Protein AF-A0A8S3QRQ7-F1 (afdb_monomer_lite)

Secondary structure (DSSP, 8-state):
-PPPPTTTTSS------GGG----TTHHHHHHHHHHHHHHHHT-----------------------------------------------------------PPPPPP--------PPPPP------------------------HHHHHHHHHHHHHHHHHHHTT-----TTSSTTTS--TT-EEEEEETTEEEEEEEEEEETTTTEEEEEEPEEEETTEEE--SS---EEEEGGGEEEEEPPPEEPTTSTTEEE-TTHHHHHHHHHHHHHHHH--

Sequence (277 aa):
MLFPTHEDIIENVTLVTPSKLNIGPGHSKQLAESQKKMLEQTATVPSNDTLSIDIDSPIPKKKQTKASKEKGTKSPSVKNKQKKTIEKTGVKGSSKGKSRKDKLPQMSEIELMDGIEPLPEQTEVEEVGNKDDFSDASPTRPRMSSYEQMRMDSIEKNRKFLSGLAFHHIPQESRTSEYIVQGIWVIVAFEQTWYPGLVKQIDKEKDSITITFMHPSGKNKFKWPVKEDRIDVERKFVIFVCLPPYACPEGENMYVLPGTDYIKNIYIAFQNKYFTQ

Structure (mmCIF, N/CA/C/O backbone):
data_AF-A0A8S3QRQ7-F1
#
_entry.id   AF-A0A8S3QRQ7-F1
#
loop_
_atom_site.group_PDB
_atom_site.id
_atom_site.type_symbol
_atom_site.label_atom_id
_atom_site.label_alt_id
_atom_site.label_comp_id
_atom_site.label_asym_id
_atom_site.label_entity_id
_atom_site.label_seq_id
_atom_site.pdbx_PDB_ins_code
_atom_site.Cartn_x
_atom_site.Cartn_y
_atom_site.Cartn_z
_atom_site.occupancy
_atom_site.B_iso_or_equiv
_atom_site.auth_seq_id
_atom_site.auth_comp_id
_atom_site.auth_asym_id
_atom_site.auth_atom_id
_atom_site.pdbx_PDB_model_num
ATOM 1 N N . MET A 1 1 ? -40.225 10.026 11.953 1.00 44.78 1 MET A N 1
ATOM 2 C CA . MET A 1 1 ? -39.440 9.343 10.904 1.00 44.78 1 MET A CA 1
ATOM 3 C C . MET A 1 1 ? -39.187 7.934 11.413 1.00 44.78 1 MET A C 1
ATOM 5 O O . MET A 1 1 ? -38.590 7.804 12.472 1.00 44.78 1 MET A O 1
ATOM 9 N N . LEU A 1 2 ? -39.789 6.928 10.777 1.00 40.44 2 LEU A N 1
ATOM 10 C CA . LEU A 1 2 ? -39.765 5.526 11.212 1.00 40.44 2 LEU A CA 1
ATOM 11 C C . LEU A 1 2 ? -38.575 4.816 10.552 1.00 40.44 2 LEU A C 1
ATOM 13 O O . LEU A 1 2 ? -38.398 4.937 9.342 1.00 40.44 2 LEU A O 1
ATOM 17 N N . PHE A 1 3 ? -37.764 4.118 11.345 1.00 37.78 3 PHE A N 1
ATOM 18 C CA . PHE A 1 3 ? -36.678 3.267 10.852 1.00 37.78 3 PHE A CA 1
ATOM 19 C C . PHE A 1 3 ? -37.238 1.894 10.446 1.00 37.78 3 PHE A C 1
ATOM 21 O O . PHE A 1 3 ? -38.104 1.383 11.160 1.00 37.78 3 PHE A O 1
ATOM 28 N N . PRO A 1 4 ? -36.766 1.285 9.344 1.00 40.25 4 PRO A N 1
ATOM 29 C CA . PRO A 1 4 ? -37.197 -0.051 8.956 1.00 40.25 4 PRO A CA 1
ATOM 30 C C . PRO A 1 4 ? -36.588 -1.111 9.885 1.00 40.25 4 PRO A C 1
ATOM 32 O O . PRO A 1 4 ? -35.412 -1.042 10.252 1.00 40.25 4 PRO A O 1
ATOM 35 N N . THR A 1 5 ? -37.413 -2.077 10.286 1.00 47.47 5 THR A N 1
ATOM 36 C CA . THR A 1 5 ? -37.049 -3.224 11.124 1.00 47.47 5 THR A CA 1
ATOM 37 C C . THR A 1 5 ? -36.434 -4.359 10.305 1.00 47.47 5 THR A C 1
ATOM 39 O O . THR A 1 5 ? -36.649 -4.487 9.105 1.00 47.47 5 THR A O 1
ATOM 42 N N . HIS A 1 6 ? -35.659 -5.201 10.988 1.00 42.91 6 HIS A N 1
ATOM 43 C CA . HIS A 1 6 ? -34.725 -6.202 10.458 1.00 42.91 6 HIS A CA 1
ATOM 44 C C . HIS A 1 6 ? -35.353 -7.402 9.705 1.00 42.91 6 HIS A C 1
ATOM 46 O O . HIS A 1 6 ? -34.649 -8.370 9.413 1.00 42.91 6 HIS A O 1
ATOM 52 N N . GLU A 1 7 ? -36.652 -7.359 9.401 1.00 46.69 7 GLU A N 1
ATOM 53 C CA . GLU A 1 7 ? -37.409 -8.477 8.816 1.00 46.69 7 GLU A CA 1
ATOM 54 C C . GLU A 1 7 ? -37.577 -8.384 7.287 1.00 46.69 7 GLU A C 1
ATOM 56 O O . GLU A 1 7 ? -37.887 -9.386 6.650 1.00 46.69 7 GLU A O 1
ATOM 61 N N . ASP A 1 8 ? -37.236 -7.253 6.659 1.00 47.34 8 ASP A N 1
ATOM 62 C CA . ASP A 1 8 ? -37.437 -7.047 5.211 1.00 47.34 8 ASP A CA 1
ATOM 63 C C . ASP A 1 8 ? -36.302 -7.593 4.306 1.00 47.34 8 ASP A C 1
ATOM 65 O O . ASP A 1 8 ? -36.268 -7.324 3.106 1.00 47.34 8 ASP A O 1
ATOM 69 N N . ILE A 1 9 ? -35.337 -8.356 4.841 1.00 49.69 9 ILE A N 1
ATOM 70 C CA . ILE A 1 9 ? -34.113 -8.750 4.099 1.00 49.69 9 ILE A CA 1
ATOM 71 C C . ILE A 1 9 ? -34.157 -10.194 3.544 1.00 49.69 9 ILE A C 1
ATOM 73 O O . ILE A 1 9 ? -33.276 -10.584 2.778 1.00 49.69 9 ILE A O 1
ATOM 77 N N . ILE A 1 10 ? -35.178 -11.008 3.842 1.00 45.72 10 ILE A N 1
ATOM 78 C CA . ILE A 1 10 ? -35.122 -12.465 3.566 1.00 45.72 10 ILE A CA 1
ATOM 79 C C . ILE A 1 10 ? -35.861 -12.926 2.284 1.00 45.72 10 ILE A C 1
ATOM 81 O O . ILE A 1 10 ? -35.796 -14.101 1.941 1.00 45.72 10 ILE A O 1
ATOM 85 N N . GLU A 1 11 ? -36.471 -12.053 1.474 1.00 43.94 11 GLU A N 1
ATOM 86 C CA . GLU A 1 11 ? -37.286 -12.532 0.330 1.00 43.94 11 GLU A CA 1
ATOM 87 C C . GLU A 1 11 ? -36.604 -12.657 -1.049 1.00 43.94 11 GLU A C 1
ATOM 89 O O . GLU A 1 11 ? -37.255 -13.078 -1.999 1.00 43.94 11 GLU A O 1
ATOM 94 N N . ASN A 1 12 ? -35.295 -12.418 -1.206 1.00 44.00 12 ASN A N 1
ATOM 95 C CA . ASN A 1 12 ? -34.647 -12.495 -2.534 1.00 44.00 12 ASN A CA 1
ATOM 96 C C . ASN A 1 12 ? -33.471 -13.484 -2.635 1.00 44.00 12 ASN A C 1
ATOM 98 O O . ASN A 1 12 ? -32.444 -13.186 -3.247 1.00 44.00 12 ASN A O 1
ATOM 102 N N . VAL A 1 13 ? -33.617 -14.697 -2.089 1.00 39.19 13 VAL A N 1
ATOM 103 C CA . VAL A 1 13 ? -32.729 -15.823 -2.437 1.00 39.19 13 VAL A CA 1
ATOM 104 C C . VAL A 1 13 ? -33.358 -16.619 -3.578 1.00 39.19 13 VAL A C 1
ATOM 106 O O . VAL A 1 13 ? -34.082 -17.593 -3.377 1.00 39.19 13 VAL A O 1
ATOM 109 N N . THR A 1 14 ? -33.075 -16.205 -4.810 1.00 44.53 14 THR A N 1
ATOM 110 C CA . THR A 1 14 ? -33.451 -16.957 -6.009 1.00 44.53 14 THR A CA 1
ATOM 111 C C . THR A 1 14 ? -32.604 -18.230 -6.074 1.00 44.53 14 THR A C 1
ATOM 113 O O . THR A 1 14 ? -31.444 -18.204 -6.485 1.00 44.53 14 THR A O 1
ATOM 116 N N . LEU A 1 15 ? -33.169 -19.363 -5.648 1.00 41.88 15 LEU A N 1
ATOM 117 C CA . LEU A 1 15 ? -32.566 -20.686 -5.818 1.00 41.88 15 LEU A CA 1
ATOM 118 C C . LEU A 1 15 ? -32.354 -20.956 -7.316 1.00 41.88 15 LEU A C 1
ATOM 120 O O . LEU A 1 15 ? -33.296 -21.241 -8.059 1.00 41.88 15 LEU A O 1
ATOM 124 N N . VAL A 1 16 ? -31.105 -20.855 -7.773 1.00 40.81 16 VAL A N 1
ATOM 125 C CA . VAL A 1 16 ? -30.723 -21.213 -9.141 1.00 40.81 16 VAL A CA 1
ATOM 126 C C . VAL A 1 16 ? -30.812 -22.730 -9.265 1.00 40.81 16 VAL A C 1
ATOM 128 O O . VAL A 1 16 ? -29.966 -23.469 -8.765 1.00 40.81 16 VAL A O 1
ATOM 131 N N . THR A 1 17 ? -31.864 -23.204 -9.925 1.00 48.62 17 THR A N 1
ATOM 132 C CA . THR A 1 17 ? -32.007 -24.614 -10.277 1.00 48.62 17 THR A CA 1
ATOM 133 C C . THR A 1 17 ? -30.969 -24.997 -11.346 1.00 48.62 17 THR A C 1
ATOM 135 O O . THR A 1 17 ? -30.714 -24.224 -12.274 1.00 48.62 17 THR A O 1
ATOM 138 N N . PRO A 1 18 ? -30.349 -26.189 -11.249 1.00 47.16 18 PRO A N 1
ATOM 139 C CA . PRO A 1 18 ? -29.193 -26.588 -12.065 1.00 47.16 18 PRO A CA 1
ATOM 140 C C . PRO A 1 18 ? -29.487 -26.799 -13.563 1.00 47.16 18 PRO A C 1
ATOM 142 O O . PRO A 1 18 ? -28.587 -27.150 -14.320 1.00 47.16 18 PRO A O 1
ATOM 145 N N . SER A 1 19 ? -30.716 -26.563 -14.023 1.00 48.22 19 SER A N 1
ATOM 146 C CA . SER A 1 19 ? -31.154 -26.775 -15.408 1.00 48.22 19 SER A CA 1
ATOM 147 C C . SER A 1 19 ? -30.735 -25.677 -16.398 1.00 48.22 19 SER A C 1
ATOM 149 O O . SER A 1 19 ? -31.012 -25.814 -17.586 1.00 48.22 19 SER A O 1
ATOM 151 N N . LYS A 1 20 ? -30.064 -24.600 -15.956 1.00 49.72 20 LYS A N 1
ATOM 152 C CA . LYS A 1 20 ? -29.671 -23.460 -16.820 1.00 49.72 20 LYS A CA 1
ATOM 153 C C . LYS A 1 20 ? -28.164 -23.262 -17.008 1.00 49.72 20 LYS A C 1
ATOM 155 O O . LYS A 1 20 ? -27.743 -22.253 -17.568 1.00 49.72 20 LYS A O 1
ATOM 160 N N . LEU A 1 21 ? -27.339 -24.196 -16.548 1.00 49.59 21 LEU A N 1
ATOM 161 C CA . LEU A 1 21 ? -25.888 -24.075 -16.656 1.00 49.59 21 LEU A CA 1
ATOM 162 C C . LEU A 1 21 ? -25.380 -24.869 -17.873 1.00 49.59 21 LEU A C 1
ATOM 164 O O . LEU A 1 21 ? -25.489 -26.092 -17.904 1.00 49.59 21 LEU A O 1
ATOM 168 N N . ASN A 1 22 ? -24.798 -24.172 -18.862 1.00 50.25 22 ASN A N 1
ATOM 169 C CA . ASN A 1 22 ? -24.094 -24.752 -20.021 1.00 50.25 22 ASN A CA 1
ATOM 170 C C . ASN A 1 22 ? -22.771 -25.401 -19.579 1.00 50.25 22 ASN A C 1
ATOM 172 O O . ASN A 1 22 ? -21.683 -24.931 -19.909 1.00 50.25 22 ASN A O 1
ATOM 176 N N . ILE A 1 23 ? -22.849 -26.456 -18.775 1.00 54.09 23 ILE A N 1
ATOM 177 C CA . ILE A 1 23 ? -21.681 -27.181 -18.290 1.00 54.09 23 ILE A CA 1
ATOM 178 C C . ILE A 1 23 ? -21.861 -28.635 -18.706 1.00 54.09 23 ILE A C 1
ATOM 180 O O . ILE A 1 23 ? -22.881 -29.254 -18.408 1.00 54.09 23 ILE A O 1
ATOM 184 N N . GLY A 1 24 ? -20.889 -29.156 -19.458 1.00 57.56 24 GLY A N 1
ATOM 185 C CA . GLY A 1 24 ? -20.956 -30.490 -20.052 1.00 57.56 24 GLY A CA 1
ATOM 186 C C . GLY A 1 24 ? -21.213 -31.611 -19.027 1.00 57.56 24 GLY A C 1
ATOM 187 O O . GLY A 1 24 ? -20.953 -31.431 -17.831 1.00 57.56 24 GLY A O 1
ATOM 188 N N . PRO A 1 25 ? -21.676 -32.791 -19.487 1.00 51.53 25 PRO A N 1
ATOM 189 C CA . PRO A 1 25 ? -22.311 -33.844 -18.676 1.00 51.53 25 PRO A CA 1
ATOM 190 C C . PRO A 1 25 ? -21.462 -34.504 -17.564 1.00 51.53 25 PRO A C 1
ATOM 192 O O . PRO A 1 25 ? -21.931 -35.434 -16.916 1.00 51.53 25 PRO A O 1
ATOM 195 N N . GLY A 1 26 ? -20.249 -34.024 -17.278 1.00 59.69 26 GLY A N 1
ATOM 196 C CA . GLY A 1 26 ? -19.421 -34.477 -16.149 1.00 59.69 26 GLY A CA 1
ATOM 197 C C . GLY A 1 26 ? -19.322 -33.492 -14.975 1.00 59.69 26 GLY A C 1
ATOM 198 O O . GLY A 1 26 ? -19.142 -33.911 -13.834 1.00 59.69 26 GLY A O 1
ATOM 199 N N . HIS A 1 27 ? -19.470 -32.186 -15.214 1.00 59.38 27 HIS A N 1
ATOM 200 C CA . HIS A 1 27 ? -19.173 -31.165 -14.196 1.00 59.38 27 HIS A CA 1
ATOM 201 C C . HIS A 1 27 ? -20.340 -30.873 -13.247 1.00 59.38 27 HIS A C 1
ATOM 203 O O . HIS A 1 27 ? -20.113 -30.503 -12.095 1.00 59.38 27 HIS A O 1
ATOM 209 N N . SER A 1 28 ? -21.579 -31.094 -13.694 1.00 68.44 28 SER A N 1
ATOM 210 C CA . SER A 1 28 ? -22.780 -30.950 -12.858 1.00 68.44 28 SER A CA 1
ATOM 211 C C . SER A 1 28 ? -22.726 -31.855 -11.619 1.00 68.44 28 SER A C 1
ATOM 213 O O . SER A 1 28 ? -23.059 -31.417 -10.518 1.00 68.44 28 SER A O 1
ATOM 215 N N . LYS A 1 29 ? -22.223 -33.088 -11.772 1.00 73.44 29 LYS A N 1
ATOM 216 C CA . LYS A 1 29 ? -22.154 -34.063 -10.678 1.00 73.44 29 LYS A CA 1
ATOM 217 C C . LYS A 1 29 ? -21.129 -33.670 -9.611 1.00 73.44 29 LYS A C 1
ATOM 219 O O . LYS A 1 29 ? -21.443 -33.720 -8.428 1.00 73.44 29 LYS A O 1
ATOM 224 N N . GLN A 1 30 ? -19.950 -33.197 -10.024 1.00 73.56 30 GLN A N 1
ATOM 225 C CA . GLN A 1 30 ? -18.924 -32.713 -9.090 1.00 73.56 30 GLN A CA 1
ATOM 226 C C . GLN A 1 30 ? -19.366 -31.452 -8.340 1.00 73.56 30 GLN A C 1
ATOM 228 O O . GLN A 1 30 ? -19.088 -31.318 -7.150 1.00 73.56 30 GLN A O 1
ATOM 233 N N . LEU A 1 31 ? -20.077 -30.539 -9.011 1.00 74.38 31 LEU A N 1
ATOM 234 C CA . LEU A 1 31 ? -20.606 -29.337 -8.366 1.00 74.38 31 LEU A CA 1
ATOM 235 C C . LEU A 1 31 ? -21.675 -29.696 -7.322 1.00 74.38 31 LEU A C 1
ATOM 237 O O . LEU A 1 31 ? -21.626 -29.192 -6.202 1.00 74.38 31 LEU A O 1
ATOM 241 N N . ALA A 1 32 ? -22.586 -30.612 -7.661 1.00 76.75 32 ALA A N 1
ATOM 242 C CA . ALA A 1 32 ? -23.622 -31.088 -6.748 1.00 76.75 32 ALA A CA 1
ATOM 243 C C . ALA A 1 32 ? -23.036 -31.839 -5.537 1.00 76.75 32 ALA A C 1
ATOM 245 O O . ALA A 1 32 ? -23.454 -31.602 -4.404 1.00 76.75 32 ALA A O 1
ATOM 246 N N . GLU A 1 33 ? -22.034 -32.700 -5.745 1.00 84.06 33 GLU A N 1
ATOM 247 C CA . GLU A 1 33 ? -21.338 -33.402 -4.656 1.00 84.06 33 GLU A CA 1
ATOM 248 C C . GLU A 1 33 ? -20.567 -32.431 -3.746 1.00 84.06 33 GLU A C 1
ATOM 250 O O . GLU A 1 33 ? -20.591 -32.582 -2.524 1.00 84.06 33 GLU A O 1
ATOM 255 N N . SER A 1 34 ? -19.946 -31.394 -4.317 1.00 81.81 34 SER A N 1
ATOM 256 C CA . SER A 1 34 ? -19.248 -30.350 -3.555 1.00 81.81 34 SER A CA 1
ATOM 257 C C . SER A 1 34 ? -20.210 -29.528 -2.687 1.00 81.81 34 SER A C 1
ATOM 259 O O . SER A 1 34 ? -19.962 -29.326 -1.497 1.00 81.81 34 SER A O 1
ATOM 261 N N . GLN A 1 35 ? -21.356 -29.124 -3.246 1.00 81.25 35 GLN A N 1
ATOM 262 C CA . GLN A 1 35 ? -22.392 -28.394 -2.509 1.00 81.25 35 GLN A CA 1
ATOM 263 C C . GLN A 1 35 ? -23.005 -29.238 -1.386 1.00 81.25 35 GLN A C 1
ATOM 265 O O . GLN A 1 35 ? -23.192 -28.744 -0.274 1.00 81.25 35 GLN A O 1
ATOM 270 N N . LYS A 1 36 ? -23.250 -30.530 -1.636 1.00 85.31 36 LYS A N 1
ATOM 271 C CA . LYS A 1 36 ? -23.737 -31.461 -0.612 1.00 85.31 36 LYS A CA 1
ATOM 272 C C . LYS A 1 36 ? -22.740 -31.605 0.544 1.00 85.31 36 LYS A C 1
ATOM 274 O O . LYS A 1 36 ? -23.137 -31.542 1.703 1.00 85.31 36 LYS A O 1
ATOM 279 N N . LYS A 1 37 ? -21.445 -31.723 0.237 1.00 83.69 37 LYS A N 1
ATOM 280 C CA . LYS A 1 37 ? -20.384 -31.838 1.248 1.00 83.69 37 LYS A CA 1
ATOM 281 C C . LYS A 1 37 ? -20.266 -30.587 2.124 1.00 83.69 37 LYS A C 1
ATOM 283 O O . LYS A 1 37 ? -20.010 -30.711 3.318 1.00 83.69 37 LYS A O 1
ATOM 288 N N . MET A 1 38 ? -20.478 -29.397 1.559 1.00 74.62 38 MET A N 1
ATOM 289 C CA . MET A 1 38 ? -20.519 -28.155 2.340 1.00 74.62 38 MET A CA 1
ATOM 290 C C . MET A 1 38 ? -21.691 -28.120 3.328 1.00 74.62 38 MET A C 1
ATOM 292 O O . MET A 1 38 ? -21.508 -27.690 4.463 1.00 74.62 38 MET A O 1
ATOM 296 N N . LEU A 1 39 ? -22.870 -28.596 2.920 1.00 74.25 39 LEU A N 1
ATOM 297 C CA . LEU A 1 39 ? -24.061 -28.636 3.777 1.00 74.25 39 LEU A CA 1
ATOM 298 C C . LEU A 1 39 ? -23.950 -29.671 4.906 1.00 74.25 39 LEU A C 1
ATOM 300 O O . LEU A 1 39 ? -24.431 -29.436 6.010 1.00 74.25 39 LEU A O 1
ATOM 304 N N . GLU A 1 40 ? -23.290 -30.805 4.668 1.00 77.94 40 GLU A N 1
ATOM 305 C CA . GLU A 1 40 ? -23.049 -31.805 5.720 1.00 77.94 40 GLU A CA 1
ATOM 306 C C . GLU A 1 40 ? -22.033 -31.311 6.767 1.00 77.94 40 GLU A C 1
ATOM 308 O O . GLU A 1 40 ? -22.138 -31.650 7.946 1.00 77.94 40 GLU A O 1
ATOM 313 N N . GLN A 1 41 ? -21.082 -30.456 6.375 1.00 70.88 41 GLN A N 1
ATOM 314 C CA . GLN A 1 41 ? -20.097 -29.881 7.298 1.00 70.88 41 GLN A CA 1
ATOM 315 C C . GLN A 1 41 ? -20.677 -28.793 8.209 1.00 70.88 41 GLN A C 1
ATOM 317 O O . GLN A 1 41 ? -20.216 -28.647 9.339 1.00 70.88 41 GLN A O 1
ATOM 322 N N . THR A 1 42 ? -21.708 -28.066 7.775 1.00 60.44 42 THR A N 1
ATOM 323 C CA . THR A 1 42 ? -22.379 -27.057 8.612 1.00 60.44 42 THR A CA 1
ATOM 324 C C . THR A 1 42 ? -23.369 -27.656 9.612 1.00 60.44 42 THR A C 1
ATOM 326 O O . THR A 1 42 ? -23.724 -26.989 10.579 1.00 60.44 42 THR A O 1
ATOM 329 N N . ALA A 1 43 ? -23.770 -28.920 9.448 1.00 53.38 43 ALA A N 1
ATOM 330 C CA . ALA A 1 43 ? -24.718 -29.592 10.340 1.00 53.38 43 ALA A CA 1
ATOM 331 C C . ALA A 1 43 ? -24.089 -30.182 11.622 1.00 53.38 43 ALA A C 1
ATOM 333 O O . ALA A 1 43 ? -24.808 -30.730 12.455 1.00 53.38 43 ALA A O 1
ATOM 334 N N . THR A 1 44 ? -22.769 -30.071 11.816 1.00 47.66 44 THR A N 1
ATOM 335 C CA . THR A 1 44 ? -22.077 -30.644 12.988 1.00 47.66 44 THR A CA 1
ATOM 336 C C . THR A 1 44 ? -21.606 -29.550 13.949 1.00 47.66 44 THR A C 1
ATOM 338 O O . THR A 1 44 ? -20.412 -29.380 14.183 1.00 47.66 44 THR A O 1
ATOM 341 N N . VAL A 1 45 ? -22.542 -28.782 14.510 1.00 53.72 45 VAL A N 1
ATOM 342 C CA . VAL A 1 45 ? -22.268 -27.933 15.681 1.00 53.72 45 VAL A CA 1
ATOM 343 C C . VAL A 1 45 ? -22.773 -28.673 16.924 1.00 53.72 45 VAL A C 1
ATOM 345 O O . VAL A 1 45 ? -23.973 -28.935 17.013 1.00 53.72 45 VAL A O 1
ATOM 348 N N . PRO A 1 46 ? -21.907 -29.043 17.887 1.00 50.06 46 PRO A N 1
ATOM 349 C CA . PRO A 1 46 ? -22.357 -29.575 19.166 1.00 50.06 46 PRO A CA 1
ATOM 350 C C . PRO A 1 46 ? -23.022 -28.451 19.969 1.00 50.06 46 PRO A C 1
ATOM 352 O O . PRO A 1 46 ? -22.358 -27.539 20.456 1.00 50.06 46 PRO A O 1
ATOM 355 N N . SER A 1 47 ? -24.346 -28.517 20.097 1.00 45.72 47 SER A N 1
ATOM 356 C CA . SER A 1 47 ? -25.133 -27.659 20.979 1.00 45.72 47 SER A CA 1
ATOM 357 C C . SER A 1 47 ? -24.891 -28.049 22.442 1.00 45.72 47 SER A C 1
ATOM 359 O O . SER A 1 47 ? -25.620 -28.865 23.003 1.00 45.72 47 SER A O 1
ATOM 361 N N . ASN A 1 48 ? -23.862 -27.478 23.058 1.00 53.53 48 ASN A N 1
ATOM 362 C CA . ASN A 1 48 ? -23.779 -27.353 24.509 1.00 53.53 48 ASN A CA 1
ATOM 363 C C . ASN A 1 48 ? -24.029 -25.885 24.832 1.00 53.53 48 ASN A C 1
ATOM 365 O O . ASN A 1 48 ? -23.117 -25.090 24.672 1.00 53.53 48 ASN A O 1
ATOM 369 N N . ASP A 1 49 ? -25.269 -25.556 25.191 1.00 43.81 49 ASP A N 1
ATOM 370 C CA . ASP A 1 49 ? -25.610 -24.520 26.173 1.00 43.81 49 ASP A CA 1
ATOM 371 C C . ASP A 1 49 ? -27.127 -24.541 26.386 1.00 43.81 49 ASP A C 1
ATOM 373 O O . ASP A 1 49 ? -27.921 -23.876 25.721 1.00 43.81 49 ASP A O 1
ATOM 377 N N . THR A 1 50 ? -27.534 -25.397 27.320 1.00 41.12 50 THR A N 1
ATOM 378 C CA . THR A 1 50 ? -28.901 -25.487 27.821 1.00 41.12 50 THR A CA 1
ATOM 379 C C . THR A 1 50 ? -29.105 -24.371 28.845 1.00 41.12 50 THR A C 1
ATOM 381 O O . THR A 1 50 ? -28.782 -24.530 30.023 1.00 41.12 50 THR A O 1
ATOM 384 N N . LEU A 1 51 ? -29.654 -23.235 28.410 1.00 46.84 51 LEU A N 1
ATOM 385 C CA . LEU A 1 51 ? -30.277 -22.267 29.314 1.00 46.84 51 LEU A CA 1
ATOM 386 C C . LEU A 1 51 ? -31.476 -22.949 29.984 1.00 46.84 51 LEU A C 1
ATOM 388 O O . LEU A 1 51 ? -32.493 -23.226 29.350 1.00 46.84 51 LEU A O 1
ATOM 392 N N . SER A 1 52 ? -31.311 -23.278 31.262 1.00 42.47 52 SER A N 1
ATOM 393 C CA . SER A 1 52 ? -32.341 -23.914 32.079 1.00 42.47 52 SER A CA 1
ATOM 394 C C . SER A 1 52 ? -33.259 -22.828 32.636 1.00 42.47 52 SER A C 1
ATOM 396 O O . SER A 1 52 ? -32.835 -22.004 33.440 1.00 42.47 52 SER A O 1
ATOM 398 N N . ILE A 1 53 ? -34.499 -22.811 32.152 1.00 45.75 53 ILE A N 1
ATOM 399 C CA . ILE A 1 53 ? -35.613 -22.053 32.723 1.00 45.75 53 ILE A CA 1
ATOM 400 C C . ILE A 1 53 ? -36.203 -22.927 33.834 1.00 45.75 53 ILE A C 1
ATOM 402 O O . ILE A 1 53 ? -36.627 -24.054 33.570 1.00 45.75 53 ILE A O 1
ATOM 406 N N . ASP A 1 54 ? -36.189 -22.417 35.066 1.00 43.06 54 ASP A N 1
ATOM 407 C CA . ASP A 1 54 ? -36.750 -23.074 36.247 1.00 43.06 54 ASP A CA 1
ATOM 408 C C . ASP A 1 54 ? -38.267 -23.262 36.092 1.00 43.06 54 ASP A C 1
ATOM 410 O O . ASP A 1 54 ? -39.035 -22.299 36.065 1.00 43.06 54 ASP A O 1
ATOM 414 N N . ILE A 1 55 ? -38.702 -24.521 36.007 1.00 45.41 55 ILE A N 1
ATOM 415 C CA . ILE A 1 55 ? -40.101 -24.918 36.176 1.00 45.41 55 ILE A CA 1
ATOM 416 C C . ILE A 1 55 ? -40.162 -25.850 37.382 1.00 45.41 55 ILE A C 1
ATOM 418 O O . ILE A 1 55 ? -39.615 -26.953 37.383 1.00 45.41 55 ILE A O 1
ATOM 422 N N . ASP A 1 56 ? -40.837 -25.354 38.410 1.00 53.84 56 ASP A N 1
ATOM 423 C CA . ASP A 1 56 ? -41.065 -25.992 39.698 1.00 53.84 56 ASP A CA 1
ATOM 424 C C . ASP A 1 56 ? -42.016 -27.193 39.535 1.00 53.84 56 ASP A C 1
ATOM 426 O O . ASP A 1 56 ? -43.151 -27.046 39.069 1.00 53.84 56 ASP A O 1
ATOM 430 N N . SER A 1 57 ? -41.563 -28.407 39.870 1.00 42.97 57 SER A N 1
ATOM 431 C CA . SER A 1 57 ? -42.420 -29.596 40.005 1.00 42.97 57 SER A CA 1
ATOM 432 C C . SER A 1 57 ? -41.745 -30.731 40.793 1.00 42.97 57 SER A C 1
ATOM 434 O O . SER A 1 57 ? -40.519 -30.845 40.813 1.00 42.97 57 SER A O 1
ATOM 436 N N . PRO A 1 58 ? -42.534 -31.571 41.494 1.00 53.09 58 PRO A N 1
ATOM 437 C CA . PRO A 1 58 ? -42.102 -32.183 42.741 1.00 53.09 58 PRO A CA 1
ATOM 438 C C . PRO A 1 58 ? -41.339 -33.508 42.599 1.00 53.09 58 PRO A C 1
ATOM 440 O O . PRO A 1 58 ? -41.597 -34.365 41.757 1.00 53.09 58 PRO A O 1
ATOM 443 N N . ILE A 1 59 ? -40.435 -33.650 43.564 1.00 47.59 59 ILE A N 1
ATOM 444 C CA . ILE A 1 59 ? -39.563 -34.764 43.951 1.00 47.59 59 ILE A CA 1
ATOM 445 C C . ILE A 1 59 ? -40.208 -36.159 43.832 1.00 47.59 59 ILE A C 1
ATOM 447 O O . ILE A 1 59 ? -41.245 -36.419 44.446 1.00 47.59 59 ILE A O 1
ATOM 451 N N . PRO A 1 60 ? -39.436 -37.137 43.319 1.00 44.69 60 PRO A N 1
ATOM 452 C CA . PRO A 1 60 ? -39.387 -38.456 43.933 1.00 44.69 60 PRO A CA 1
ATOM 453 C C . PRO A 1 60 ? -37.966 -38.827 44.380 1.00 44.69 60 PRO A C 1
ATOM 455 O O . PRO A 1 60 ? -36.991 -38.809 43.633 1.00 44.69 60 PRO A O 1
ATOM 458 N N . LYS A 1 61 ? -37.874 -39.217 45.653 1.00 57.19 61 LYS A N 1
ATOM 459 C CA . LYS A 1 61 ? -36.685 -39.774 46.305 1.00 57.19 61 LYS A CA 1
ATOM 460 C C . LYS A 1 61 ? -36.291 -41.102 45.650 1.00 57.19 61 LYS A C 1
ATOM 462 O O . LYS A 1 61 ? -37.146 -41.984 45.571 1.00 57.19 61 LYS A O 1
ATOM 467 N N . LYS A 1 62 ? -34.996 -41.327 45.376 1.00 39.88 62 LYS A N 1
ATOM 468 C CA . LYS A 1 62 ? -34.330 -42.613 45.684 1.00 39.88 62 LYS A CA 1
ATOM 469 C C . LYS A 1 62 ? -32.802 -42.621 45.498 1.00 39.88 62 LYS A C 1
ATOM 471 O O . LYS A 1 62 ? -32.281 -42.334 44.434 1.00 39.88 62 LYS A O 1
ATOM 476 N N . LYS A 1 63 ? -32.180 -43.142 46.563 1.00 44.38 63 LYS A N 1
ATOM 477 C CA . LYS A 1 63 ? -31.016 -44.044 46.654 1.00 44.38 63 LYS A CA 1
ATOM 478 C C . LYS A 1 63 ? -29.621 -43.539 46.263 1.00 44.38 63 LYS A C 1
ATOM 480 O O . LYS A 1 63 ? -29.181 -43.607 45.126 1.00 44.38 63 LYS A O 1
ATOM 485 N N . GLN A 1 64 ? -28.894 -43.224 47.335 1.00 45.78 64 GLN A N 1
ATOM 486 C CA . GLN A 1 64 ? -27.444 -43.310 47.475 1.00 45.78 64 GLN A CA 1
ATOM 487 C C . GLN A 1 64 ? -26.886 -44.672 47.029 1.00 45.78 64 GLN A C 1
ATOM 489 O O . GLN A 1 64 ? -27.367 -45.717 47.475 1.00 45.78 64 GLN A O 1
ATOM 494 N N . THR A 1 65 ? -25.773 -44.640 46.297 1.00 40.31 65 THR A N 1
ATOM 495 C CA . THR A 1 65 ? -24.773 -45.715 46.278 1.00 40.31 65 THR A CA 1
ATOM 496 C C . THR A 1 65 ? -23.358 -45.142 46.326 1.00 40.31 65 THR A C 1
ATOM 498 O O . THR A 1 65 ? -23.088 -44.033 45.876 1.00 40.31 65 THR A O 1
ATOM 501 N N . LYS A 1 66 ? -22.498 -45.916 46.985 1.00 44.41 66 LYS A N 1
ATOM 502 C CA . LYS A 1 66 ? -21.189 -45.596 47.557 1.00 44.41 66 LYS A CA 1
ATOM 503 C C . LYS A 1 66 ? -20.039 -45.563 46.532 1.00 44.41 66 LYS A C 1
ATOM 505 O O . LYS A 1 66 ? -20.026 -46.352 45.600 1.00 44.41 66 LYS A O 1
ATOM 510 N N . ALA A 1 67 ? -19.052 -44.719 46.846 1.00 45.53 67 ALA A N 1
ATOM 511 C CA . ALA A 1 67 ? -17.595 -44.939 46.881 1.00 45.53 67 ALA A CA 1
ATOM 512 C C . ALA A 1 67 ? -16.880 -45.802 45.815 1.00 45.53 67 ALA A C 1
ATOM 514 O O . ALA A 1 67 ? -17.112 -47.000 45.718 1.00 45.53 67 ALA A O 1
ATOM 515 N N . SER A 1 68 ? -15.855 -45.207 45.186 1.00 43.34 68 SER A N 1
ATOM 516 C CA . SER A 1 68 ? -14.584 -45.790 44.681 1.00 43.34 68 SER A CA 1
ATOM 517 C C . SER A 1 68 ? -13.707 -44.584 44.276 1.00 43.34 68 SER A C 1
ATOM 519 O O . SER A 1 68 ? -14.156 -43.795 43.459 1.00 43.34 68 SER A O 1
ATOM 521 N N . LYS A 1 69 ? -12.641 -44.141 44.958 1.00 42.62 69 LYS A N 1
ATOM 522 C CA . LYS A 1 69 ? -11.316 -44.697 45.314 1.00 42.62 69 LYS A CA 1
ATOM 523 C C . LYS A 1 69 ? -10.395 -44.993 44.109 1.00 42.62 69 LYS A C 1
ATOM 525 O O . LYS A 1 69 ? -10.702 -45.873 43.321 1.00 42.62 69 LYS A O 1
ATOM 530 N N . GLU A 1 70 ? -9.228 -44.320 44.124 1.00 40.69 70 GLU A N 1
ATOM 531 C CA . GLU A 1 70 ? -7.984 -44.548 43.343 1.00 40.69 70 GLU A CA 1
ATOM 532 C C . GLU A 1 70 ? -8.015 -44.163 41.845 1.00 40.69 70 GLU A C 1
ATOM 534 O O . GLU A 1 70 ? -9.029 -44.309 41.190 1.00 40.69 70 GLU A O 1
ATOM 539 N N . LYS A 1 71 ? -6.961 -43.643 41.195 1.00 41.50 71 LYS A N 1
ATOM 540 C CA . LYS A 1 71 ? -5.505 -43.682 41.426 1.00 41.50 71 LYS A CA 1
ATOM 541 C C . LYS A 1 71 ? -4.844 -42.560 40.602 1.00 41.50 71 LYS A C 1
ATOM 543 O O . LYS A 1 71 ? -5.291 -42.260 39.501 1.00 41.50 71 LYS A O 1
ATOM 548 N N . GLY A 1 72 ? -3.774 -41.963 41.131 1.00 43.84 72 GLY A N 1
ATOM 549 C CA . GLY A 1 72 ? -3.026 -40.901 40.457 1.00 43.84 72 GLY A CA 1
ATOM 550 C C . GLY A 1 72 ? -2.210 -41.369 39.248 1.00 43.84 72 GLY A C 1
ATOM 551 O O . GLY A 1 72 ? -1.720 -42.497 39.202 1.00 43.84 72 GLY A O 1
ATOM 552 N N . THR A 1 73 ? -1.984 -40.448 38.313 1.00 45.09 73 THR A N 1
ATOM 553 C CA . THR A 1 73 ? -0.996 -40.590 37.240 1.00 45.09 73 THR A CA 1
ATOM 554 C C . THR A 1 73 ? -0.008 -39.435 37.284 1.00 45.09 73 THR A C 1
ATOM 556 O O . THR A 1 73 ? -0.367 -38.261 37.316 1.00 45.09 73 THR A O 1
ATOM 559 N N . LYS A 1 74 ? 1.258 -39.838 37.354 1.00 40.72 74 LYS A N 1
ATOM 560 C CA . LYS A 1 74 ? 2.463 -39.038 37.534 1.00 40.72 74 LYS A CA 1
ATOM 561 C C . LYS A 1 74 ? 2.781 -38.200 36.296 1.00 40.72 74 LYS A C 1
ATOM 563 O O . LYS A 1 74 ? 2.692 -38.679 35.171 1.00 40.72 74 LYS A O 1
ATOM 568 N N . SER A 1 75 ? 3.262 -36.990 36.549 1.00 48.00 75 SER A N 1
ATOM 569 C CA . SER A 1 75 ? 3.949 -36.112 35.605 1.00 48.00 75 SER A CA 1
ATOM 570 C C . SER A 1 75 ? 5.276 -36.722 35.125 1.00 48.00 75 SER A C 1
ATOM 572 O O . SER A 1 75 ? 6.001 -37.292 35.947 1.00 48.00 75 SER A O 1
ATOM 574 N N . PRO A 1 76 ? 5.696 -36.496 33.868 1.00 55.50 76 PRO A N 1
ATOM 575 C CA . PRO A 1 76 ? 7.099 -36.568 33.495 1.00 55.50 76 PRO A CA 1
ATOM 576 C C . PRO A 1 76 ? 7.721 -35.167 33.509 1.00 55.50 76 PRO A C 1
ATOM 578 O O . PRO A 1 76 ? 7.462 -34.317 32.662 1.00 55.50 76 PRO A O 1
ATOM 581 N N . SER A 1 77 ? 8.583 -34.963 34.502 1.00 40.97 77 SER A N 1
ATOM 582 C CA . SER A 1 77 ? 9.625 -33.942 34.518 1.00 40.97 77 SER A CA 1
ATOM 583 C C . SER A 1 77 ? 10.681 -34.300 33.468 1.00 40.97 77 SER A C 1
ATOM 585 O O . SER A 1 77 ? 11.347 -35.326 33.599 1.00 40.97 77 SER A O 1
ATOM 587 N N . VAL A 1 78 ? 10.860 -33.464 32.443 1.00 50.66 78 VAL A N 1
ATOM 588 C CA . VAL A 1 78 ? 12.015 -33.552 31.540 1.00 50.66 78 VAL A CA 1
ATOM 589 C C . VAL A 1 78 ? 13.029 -32.491 31.955 1.00 50.66 78 VAL A C 1
ATOM 591 O O . VAL A 1 78 ? 12.872 -31.301 31.697 1.00 50.66 78 VAL A O 1
ATOM 594 N N . LYS A 1 79 ? 14.083 -32.956 32.630 1.00 48.31 79 LYS A N 1
ATOM 595 C CA . LYS A 1 79 ? 15.353 -32.249 32.801 1.00 48.31 79 LYS A CA 1
ATOM 596 C C . LYS A 1 79 ? 16.292 -32.666 31.667 1.00 48.31 79 LYS A C 1
ATOM 598 O O . LYS A 1 79 ? 16.610 -33.843 31.564 1.00 48.31 79 LYS A O 1
ATOM 603 N N . ASN A 1 80 ? 16.804 -31.704 30.907 1.00 45.41 80 ASN A N 1
ATOM 604 C CA . ASN A 1 80 ? 18.099 -31.769 30.213 1.00 45.41 80 ASN A CA 1
ATOM 605 C C . ASN A 1 80 ? 18.581 -30.312 30.097 1.00 45.41 80 ASN A C 1
ATOM 607 O O . ASN A 1 80 ? 17.927 -29.512 29.446 1.00 45.41 80 ASN A O 1
ATOM 611 N N . LYS A 1 81 ? 19.485 -29.793 30.938 1.00 47.50 81 LYS A N 1
ATOM 612 C CA . LYS A 1 81 ? 20.905 -30.100 31.207 1.00 47.50 81 LYS A CA 1
ATOM 613 C C . LYS A 1 81 ? 21.825 -29.718 30.031 1.00 47.50 81 LYS A C 1
ATOM 615 O O . LYS A 1 81 ? 21.703 -30.259 28.944 1.00 47.50 81 LYS A O 1
ATOM 620 N N . GLN A 1 82 ? 22.809 -28.878 30.386 1.00 47.84 82 GLN A N 1
ATOM 621 C CA . GLN A 1 82 ? 24.071 -28.522 29.704 1.00 47.84 82 GLN A CA 1
ATOM 622 C C . GLN A 1 82 ? 23.988 -27.322 28.738 1.00 47.84 82 GLN A C 1
ATOM 624 O O . GLN A 1 82 ? 23.423 -27.407 27.662 1.00 47.84 82 GLN A O 1
ATOM 629 N N . LYS A 1 83 ? 24.391 -26.107 29.142 1.00 49.31 83 LYS A N 1
ATOM 630 C CA . LYS A 1 83 ? 25.749 -25.617 29.488 1.00 49.31 83 LYS A CA 1
ATOM 631 C C . LYS A 1 83 ? 26.671 -25.580 28.261 1.00 49.31 83 LYS A C 1
ATOM 633 O O . LYS A 1 83 ? 27.365 -26.549 27.982 1.00 49.31 83 LYS A O 1
ATOM 638 N N . LYS A 1 84 ? 26.763 -24.412 27.618 1.00 54.34 84 LYS A N 1
ATOM 639 C CA . LYS A 1 84 ? 28.000 -23.973 26.960 1.00 54.34 84 LYS A CA 1
ATOM 640 C C . LYS A 1 84 ? 28.166 -22.461 27.101 1.00 54.34 84 LYS A C 1
ATOM 642 O O . LYS A 1 84 ? 27.606 -21.665 26.360 1.00 54.34 84 LYS A O 1
ATOM 647 N N . THR A 1 85 ? 28.921 -22.114 28.135 1.00 44.47 85 THR A N 1
ATOM 648 C CA . THR A 1 85 ? 29.630 -20.850 28.297 1.00 44.47 85 THR A CA 1
ATOM 649 C C . THR A 1 85 ? 30.581 -20.703 27.110 1.00 44.47 85 THR A C 1
ATOM 651 O O . THR A 1 85 ? 31.434 -21.569 26.923 1.00 44.47 85 THR A O 1
ATOM 654 N N . ILE A 1 86 ? 30.427 -19.655 26.303 1.00 54.47 86 ILE A N 1
ATOM 655 C CA . ILE A 1 86 ? 31.483 -19.199 25.397 1.00 54.47 86 ILE A CA 1
ATOM 656 C C . ILE A 1 86 ? 32.003 -17.887 25.959 1.00 54.47 86 ILE A C 1
ATOM 658 O O . ILE A 1 86 ? 31.251 -17.008 26.382 1.00 54.47 86 ILE A O 1
ATOM 662 N N . GLU A 1 87 ? 33.317 -17.872 26.073 1.00 53.34 87 GLU A N 1
ATOM 663 C CA . GLU A 1 87 ? 34.117 -16.922 26.804 1.00 53.34 87 GLU A CA 1
ATOM 664 C C . GLU A 1 87 ? 34.115 -15.538 26.164 1.00 53.34 87 GLU A C 1
ATOM 666 O O . GLU A 1 87 ? 33.999 -15.347 24.955 1.00 53.34 87 GLU A O 1
ATOM 671 N N . LYS A 1 88 ? 34.283 -14.566 27.056 1.00 51.81 88 LYS A N 1
ATOM 672 C CA . LYS A 1 88 ? 34.625 -13.183 26.775 1.00 51.81 88 LYS A CA 1
ATOM 673 C C . LYS A 1 88 ? 35.972 -13.128 26.054 1.00 51.81 88 LYS A C 1
ATOM 675 O O . LYS A 1 88 ? 36.994 -13.435 26.658 1.00 51.81 88 LYS A O 1
ATOM 680 N N . THR A 1 89 ? 35.999 -12.566 24.855 1.00 49.12 89 THR A N 1
ATOM 681 C CA . THR A 1 89 ? 37.178 -11.848 24.362 1.00 49.12 89 THR A CA 1
ATOM 682 C C . THR A 1 89 ? 36.803 -10.388 24.211 1.00 49.12 89 THR A C 1
ATOM 684 O O . THR A 1 89 ? 36.059 -9.996 23.314 1.00 49.12 89 THR A O 1
ATOM 687 N N . GLY A 1 90 ? 37.277 -9.587 25.163 1.00 44.44 90 GLY A N 1
ATOM 688 C CA . GLY A 1 90 ? 37.210 -8.142 25.083 1.00 44.44 90 GLY A CA 1
ATOM 689 C C . GLY A 1 90 ? 38.123 -7.626 23.979 1.00 44.44 90 GLY A C 1
ATOM 690 O O . GLY A 1 90 ? 39.290 -7.997 23.908 1.00 44.44 90 GLY A O 1
ATOM 691 N N . VAL A 1 91 ? 37.603 -6.709 23.171 1.00 49.22 91 VAL A N 1
ATOM 692 C CA . VAL A 1 91 ? 38.417 -5.803 22.363 1.00 49.22 91 VAL A CA 1
ATOM 693 C C . VAL A 1 91 ? 38.066 -4.388 22.804 1.00 49.22 91 VAL A C 1
ATOM 695 O O . VAL A 1 91 ? 37.054 -3.812 22.415 1.00 49.22 91 VAL A O 1
ATOM 698 N N . LYS A 1 92 ? 38.910 -3.839 23.685 1.00 46.97 92 LYS A N 1
ATOM 699 C CA . LYS A 1 92 ? 38.982 -2.403 23.962 1.00 46.97 92 LYS A CA 1
ATOM 700 C C . LYS A 1 92 ? 39.586 -1.730 22.728 1.00 46.97 92 LYS A C 1
ATOM 702 O O . LYS A 1 92 ? 40.801 -1.638 22.604 1.00 46.97 92 LYS A O 1
ATOM 707 N N . GLY A 1 93 ? 38.731 -1.266 21.825 1.00 44.28 93 GLY A N 1
ATOM 708 C CA . GLY A 1 93 ? 39.101 -0.395 20.713 1.00 44.28 93 GLY A CA 1
ATOM 709 C C . GLY A 1 93 ? 38.813 1.061 21.056 1.00 44.28 93 GLY A C 1
ATOM 710 O O . GLY A 1 93 ? 37.778 1.597 20.681 1.00 44.28 93 GLY A O 1
ATOM 711 N N . SER A 1 94 ? 39.727 1.703 21.783 1.00 47.91 94 SER A N 1
ATOM 712 C CA . SER A 1 94 ? 39.771 3.160 21.922 1.00 47.91 94 SER A CA 1
ATOM 713 C C . SER A 1 94 ? 40.071 3.782 20.556 1.00 47.91 94 SER A C 1
ATOM 715 O O . SER A 1 94 ? 41.201 3.698 20.083 1.00 47.91 94 SER A O 1
ATOM 717 N N . SER A 1 95 ? 39.096 4.453 19.947 1.00 50.12 95 SER A N 1
ATOM 718 C CA . SER A 1 95 ? 39.341 5.360 18.821 1.00 50.12 95 SER A CA 1
ATOM 719 C C . SER A 1 95 ? 38.729 6.732 19.107 1.00 50.12 95 SER A C 1
ATOM 721 O O . SER A 1 95 ? 37.569 7.022 18.836 1.00 50.12 95 SER A O 1
ATOM 723 N N . LYS A 1 96 ? 39.574 7.600 19.680 1.00 51.56 96 LYS A N 1
ATOM 724 C CA . LYS A 1 96 ? 39.469 9.059 19.574 1.00 51.56 96 LYS A CA 1
ATOM 725 C C . LYS A 1 96 ? 39.507 9.420 18.086 1.00 51.56 96 LYS A C 1
ATOM 727 O O . LYS A 1 96 ? 40.533 9.220 17.442 1.00 51.56 96 LYS A O 1
ATOM 732 N N . GLY A 1 97 ? 38.422 9.977 17.557 1.00 43.81 97 GLY A N 1
ATOM 733 C CA . GLY A 1 97 ? 38.310 10.326 16.141 1.00 43.81 97 GLY A CA 1
ATOM 734 C C . GLY A 1 97 ? 37.538 11.619 15.911 1.00 43.81 97 GLY A C 1
ATOM 735 O O . GLY A 1 97 ? 36.364 11.585 15.590 1.00 43.81 97 GLY A O 1
ATOM 736 N N . LYS A 1 98 ? 38.239 12.742 16.102 1.00 47.09 98 LYS A N 1
ATOM 737 C CA . LYS A 1 98 ? 38.090 14.050 15.435 1.00 47.09 98 LYS A CA 1
ATOM 738 C C . LYS A 1 98 ? 36.673 14.509 15.046 1.00 47.09 98 LYS A C 1
ATOM 740 O O . LYS A 1 98 ? 36.154 14.182 13.986 1.00 47.09 98 LYS A O 1
ATOM 745 N N . SER A 1 99 ? 36.173 15.446 15.852 1.00 46.53 99 SER A N 1
ATOM 746 C CA . SER A 1 99 ? 35.210 16.477 15.459 1.00 46.53 99 SER A CA 1
ATOM 747 C C . SER A 1 99 ? 35.645 17.149 14.145 1.00 46.53 99 SER A C 1
ATOM 749 O O . SER A 1 99 ? 36.657 17.855 14.104 1.00 46.53 99 SER A O 1
ATOM 751 N N . ARG A 1 100 ? 34.906 16.898 13.061 1.00 50.12 100 ARG A N 1
ATOM 752 C CA . ARG A 1 100 ? 34.936 17.721 11.850 1.00 50.12 100 ARG A CA 1
ATOM 753 C C . ARG A 1 100 ? 33.854 18.784 11.999 1.00 50.12 100 ARG A C 1
ATOM 755 O O . ARG A 1 100 ? 32.674 18.473 12.097 1.00 50.12 100 ARG A O 1
ATOM 762 N N . LYS A 1 101 ? 34.296 20.039 12.082 1.00 51.75 101 LYS A N 1
ATOM 763 C CA . LYS A 1 101 ? 33.462 21.212 11.829 1.00 51.75 101 LYS A CA 1
ATOM 764 C C . LYS A 1 101 ? 33.182 21.230 10.331 1.00 51.75 101 LYS A C 1
ATOM 766 O O . LYS A 1 101 ? 34.044 21.660 9.565 1.00 51.75 101 LYS A O 1
ATOM 771 N N . ASP A 1 102 ? 32.020 20.741 9.928 1.00 52.09 102 ASP A N 1
ATOM 772 C CA . ASP A 1 102 ? 31.560 20.915 8.559 1.00 52.09 102 ASP A CA 1
ATOM 773 C C . ASP A 1 102 ? 31.118 22.370 8.380 1.00 52.09 102 ASP A C 1
ATOM 775 O O . ASP A 1 102 ? 30.220 22.881 9.052 1.00 52.09 102 ASP A O 1
ATOM 779 N N . LYS A 1 103 ? 31.858 23.063 7.510 1.00 55.25 103 LYS A N 1
ATOM 780 C CA . LYS A 1 103 ? 31.510 24.374 6.975 1.00 55.25 103 LYS A CA 1
ATOM 781 C C . LYS A 1 103 ? 30.217 24.225 6.177 1.00 55.25 103 LYS A C 1
ATOM 783 O O . LYS A 1 103 ? 30.194 23.506 5.183 1.00 55.25 103 LYS A O 1
ATOM 788 N N . LEU A 1 104 ? 29.180 24.940 6.599 1.00 56.56 104 LEU A N 1
ATOM 789 C CA . LEU A 1 104 ? 27.999 25.213 5.785 1.00 56.56 104 LEU A CA 1
ATOM 790 C C . LEU A 1 104 ? 28.433 25.905 4.478 1.00 56.56 104 LEU A C 1
ATOM 792 O O . LEU A 1 104 ? 29.106 26.938 4.552 1.00 56.56 104 LEU A O 1
ATOM 796 N N . PRO A 1 105 ? 28.083 25.373 3.296 1.00 58.03 105 PRO A N 1
ATOM 797 C CA . PRO A 1 105 ? 28.200 26.125 2.058 1.00 58.03 105 PRO A CA 1
ATOM 798 C C . PRO A 1 105 ? 27.143 27.235 2.048 1.00 58.03 105 PRO A C 1
ATOM 800 O O . PRO A 1 105 ? 25.951 26.981 2.224 1.00 58.03 105 PRO A O 1
ATOM 803 N N . GLN A 1 106 ? 27.598 28.477 1.872 1.00 57.56 106 GLN A N 1
ATOM 804 C CA . GLN A 1 106 ? 26.731 29.605 1.547 1.00 57.56 106 GLN A CA 1
ATOM 805 C C . GLN A 1 106 ? 26.088 29.333 0.185 1.00 57.56 106 GLN A C 1
ATOM 807 O O . GLN A 1 106 ? 26.785 29.189 -0.817 1.00 57.56 106 GLN A O 1
ATOM 812 N N . MET A 1 107 ? 24.762 29.218 0.178 1.00 54.81 107 MET A N 1
ATOM 813 C CA . MET A 1 107 ? 23.954 29.143 -1.033 1.00 54.81 107 MET A CA 1
ATOM 814 C C . MET A 1 107 ? 23.992 30.511 -1.711 1.00 54.81 107 MET A C 1
ATOM 816 O O . MET A 1 107 ? 23.554 31.500 -1.125 1.00 54.81 107 MET A O 1
ATOM 820 N N . SER A 1 108 ? 24.554 30.565 -2.915 1.00 63.88 108 SER A N 1
ATOM 821 C CA . SER A 1 108 ? 24.485 31.735 -3.779 1.00 63.88 108 SER A CA 1
ATOM 822 C C . SER A 1 108 ? 23.075 31.900 -4.344 1.00 63.88 108 SER A C 1
ATOM 824 O O . SER A 1 108 ? 22.431 30.938 -4.762 1.00 63.88 108 SER A O 1
ATOM 826 N N . GLU A 1 109 ? 22.657 33.155 -4.320 1.00 60.47 109 GLU A N 1
ATOM 827 C CA . GLU A 1 109 ? 21.502 33.797 -4.938 1.00 60.47 109 GLU A CA 1
ATOM 828 C C . GLU A 1 109 ? 21.238 33.270 -6.362 1.00 60.47 109 GLU A C 1
ATOM 830 O O . GLU A 1 109 ? 22.111 33.316 -7.226 1.00 60.47 109 GLU A O 1
ATOM 835 N N . ILE A 1 110 ? 20.047 32.704 -6.582 1.00 56.75 110 ILE A N 1
ATOM 836 C CA . ILE A 1 110 ? 19.569 32.294 -7.907 1.00 56.75 110 ILE A CA 1
ATOM 837 C C . ILE A 1 110 ? 18.820 33.492 -8.487 1.00 56.75 110 ILE A C 1
ATOM 839 O O . ILE A 1 110 ? 17.745 33.849 -8.004 1.00 56.75 110 ILE A O 1
ATOM 843 N N . GLU A 1 111 ? 19.422 34.112 -9.498 1.00 62.28 111 GLU A N 1
ATOM 844 C CA . GLU A 1 111 ? 18.815 35.164 -10.306 1.00 62.28 111 GLU A CA 1
ATOM 845 C C . GLU A 1 111 ? 17.584 34.620 -11.050 1.00 62.28 111 GLU A C 1
ATOM 847 O O . GLU A 1 111 ? 17.634 33.583 -11.718 1.00 62.28 111 GLU A O 1
ATOM 852 N N . LEU A 1 112 ? 16.464 35.337 -10.912 1.00 65.81 112 LEU A N 1
ATOM 853 C CA . LEU A 1 112 ? 15.265 35.177 -11.728 1.00 65.81 112 LEU A CA 1
ATOM 854 C C . LEU A 1 112 ? 15.621 35.436 -13.200 1.00 65.81 112 LEU A C 1
ATOM 856 O O . LEU A 1 112 ? 15.998 36.553 -13.551 1.00 65.81 112 LEU A O 1
ATOM 860 N N . MET A 1 113 ? 15.432 34.441 -14.068 1.00 56.84 113 MET A N 1
ATOM 861 C CA . MET A 1 113 ? 15.306 34.681 -15.505 1.00 56.84 113 MET A CA 1
ATOM 862 C C . MET A 1 113 ? 13.828 34.697 -15.890 1.00 56.84 113 MET A C 1
ATOM 864 O O . MET A 1 113 ? 13.189 33.650 -15.998 1.00 56.84 113 MET A O 1
ATOM 868 N N . ASP A 1 114 ? 13.311 35.905 -16.115 1.00 62.62 114 ASP A N 1
ATOM 869 C CA . ASP A 1 114 ? 12.085 36.149 -16.867 1.00 62.62 114 ASP A CA 1
ATOM 870 C C . ASP A 1 114 ? 12.354 35.867 -18.351 1.00 62.62 114 ASP A C 1
ATOM 872 O O . ASP A 1 114 ? 13.069 36.605 -19.029 1.00 62.62 114 ASP A O 1
ATOM 876 N N . GLY A 1 115 ? 11.793 34.770 -18.851 1.00 58.16 115 GLY A N 1
ATOM 877 C CA . GLY A 1 115 ? 11.903 34.351 -20.246 1.00 58.16 115 GLY A CA 1
ATOM 878 C C . GLY A 1 115 ? 10.629 33.654 -20.696 1.00 58.16 115 GLY A C 1
ATOM 879 O O . GLY A 1 115 ? 10.619 32.445 -20.901 1.00 58.16 115 GLY A O 1
ATOM 880 N N . ILE A 1 116 ? 9.533 34.409 -20.795 1.00 60.00 116 ILE A N 1
ATOM 881 C CA . ILE A 1 116 ? 8.289 33.941 -21.414 1.00 60.00 116 ILE A CA 1
ATOM 882 C C . ILE A 1 116 ? 8.464 34.063 -22.931 1.00 60.00 116 ILE A C 1
ATOM 884 O O . ILE A 1 116 ? 8.355 35.152 -23.492 1.00 60.00 116 ILE A O 1
ATOM 888 N N . GLU A 1 117 ? 8.762 32.943 -23.588 1.00 71.50 117 GLU A N 1
ATOM 889 C CA . GLU A 1 117 ? 8.703 32.820 -25.046 1.00 71.50 117 GLU A CA 1
ATOM 890 C C . GLU A 1 117 ? 7.232 32.709 -25.499 1.00 71.50 117 GLU A C 1
ATOM 892 O O . GLU A 1 117 ? 6.498 31.853 -24.989 1.00 71.50 117 GLU A O 1
ATOM 897 N N . PRO A 1 118 ? 6.763 33.548 -26.440 1.00 67.25 118 PRO A N 1
ATOM 898 C CA . PRO A 1 118 ? 5.426 33.421 -27.003 1.00 67.25 118 PRO A CA 1
ATOM 899 C C . PRO A 1 118 ? 5.337 32.210 -27.945 1.00 67.25 118 PRO A C 1
ATOM 901 O O . PRO A 1 118 ? 6.137 32.051 -28.867 1.00 67.25 118 PRO A O 1
ATOM 904 N N . LEU A 1 119 ? 4.334 31.362 -27.702 1.00 66.69 119 LEU A N 1
ATOM 905 C CA . LEU A 1 119 ? 3.985 30.205 -28.531 1.00 66.69 119 LEU A CA 1
ATOM 906 C C . LEU A 1 119 ? 3.567 30.636 -29.951 1.00 66.69 119 LEU A C 1
ATOM 908 O O . LEU A 1 119 ? 2.835 31.620 -30.087 1.00 66.69 119 LEU A O 1
ATOM 912 N N . PRO A 1 120 ? 3.969 29.889 -30.998 1.00 62.50 120 PRO A N 1
ATOM 913 C CA . PRO A 1 120 ? 3.597 30.197 -32.368 1.00 62.50 120 PRO A CA 1
ATOM 914 C C . PRO A 1 120 ? 2.113 29.934 -32.641 1.00 62.50 120 PRO A C 1
ATOM 916 O O . PRO A 1 120 ? 1.517 28.946 -32.205 1.00 62.50 120 PRO A O 1
ATOM 919 N N . GLU A 1 121 ? 1.567 30.876 -33.397 1.00 62.50 121 GLU A N 1
ATOM 920 C CA . GLU A 1 121 ? 0.225 30.971 -33.952 1.00 62.50 121 GLU A CA 1
ATOM 921 C C . GLU A 1 121 ? -0.135 29.712 -34.761 1.00 62.50 121 GLU A C 1
ATOM 923 O O . GLU A 1 121 ? 0.655 29.211 -35.564 1.00 62.50 121 GLU A O 1
ATOM 928 N N . GLN A 1 122 ? -1.321 29.158 -34.504 1.00 51.91 122 GLN A N 1
ATOM 929 C CA . GLN A 1 122 ? -1.806 27.949 -35.163 1.00 51.91 122 GLN A CA 1
ATOM 930 C C . GLN A 1 122 ? -2.181 28.256 -36.616 1.00 51.91 122 GLN A C 1
ATOM 932 O O . GLN A 1 122 ? -3.139 28.976 -36.879 1.00 51.91 122 GLN A O 1
ATOM 937 N N . THR A 1 123 ? -1.430 27.679 -37.551 1.00 53.09 123 THR A N 1
ATOM 938 C CA . THR A 1 123 ? -1.754 27.660 -38.982 1.00 53.09 123 THR A CA 1
ATOM 939 C C . THR A 1 123 ? -3.008 26.823 -39.233 1.00 53.09 123 THR A C 1
ATOM 941 O O . THR A 1 123 ? -3.060 25.647 -38.863 1.00 53.09 123 THR A O 1
ATOM 944 N N . GLU A 1 124 ? -4.000 27.434 -39.878 1.00 61.31 124 GLU A N 1
ATOM 945 C CA . GLU A 1 124 ? -5.192 26.782 -40.415 1.00 61.31 124 GLU A CA 1
ATOM 946 C C . GLU A 1 124 ? -4.787 25.679 -41.402 1.00 61.31 124 GLU A C 1
ATOM 948 O O . GLU A 1 124 ? -4.043 25.911 -42.356 1.00 61.31 124 GLU A O 1
ATOM 953 N N . VAL A 1 125 ? -5.254 24.458 -41.147 1.00 57.00 125 VAL A N 1
ATOM 954 C CA . VAL A 1 125 ? -5.070 23.316 -42.046 1.00 57.00 125 VAL A CA 1
ATOM 955 C C . VAL A 1 125 ? -6.314 23.220 -42.917 1.00 57.00 125 VAL A C 1
ATOM 957 O O . VAL A 1 125 ? -7.407 22.969 -42.410 1.00 57.00 125 VAL A O 1
ATOM 960 N N . GLU A 1 126 ? -6.139 23.450 -44.218 1.00 56.56 126 GLU A N 1
ATOM 961 C CA . GLU A 1 126 ? -7.182 23.276 -45.226 1.00 56.56 126 GLU A CA 1
ATOM 962 C C . GLU A 1 126 ? -7.688 21.827 -45.253 1.00 56.56 126 GLU A C 1
ATOM 964 O O . GLU A 1 126 ? -6.926 20.857 -45.311 1.00 56.56 126 GLU A O 1
ATOM 969 N N . GLU A 1 127 ? -9.011 21.698 -45.229 1.00 58.09 127 GLU A N 1
ATOM 970 C CA . GLU A 1 127 ? -9.744 20.442 -45.293 1.00 58.09 127 GLU A CA 1
ATOM 971 C C . GLU A 1 127 ? -9.740 19.922 -46.745 1.00 58.09 127 GLU A C 1
ATOM 973 O O . GLU A 1 127 ? -10.613 20.236 -47.556 1.00 58.09 127 GLU A O 1
ATOM 978 N N . VAL A 1 128 ? -8.723 19.136 -47.108 1.00 51.75 128 VAL A N 1
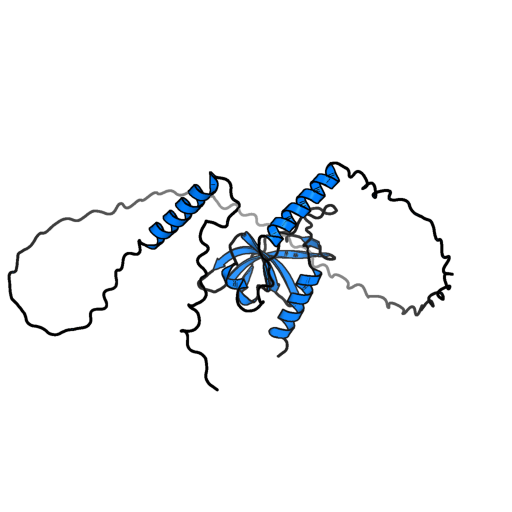ATOM 979 C CA . VAL A 1 128 ? -8.683 18.442 -48.405 1.00 51.75 128 VAL A CA 1
ATOM 980 C C . VAL A 1 128 ? -9.542 17.182 -48.317 1.00 51.75 128 VAL A C 1
ATOM 982 O O . VAL A 1 128 ? -9.130 16.140 -47.807 1.00 51.75 128 VAL A O 1
ATOM 985 N N . GLY A 1 129 ? -10.770 17.295 -48.820 1.00 57.88 129 GLY A N 1
ATOM 986 C CA . GLY A 1 129 ? -11.696 16.182 -48.985 1.00 57.88 129 GLY A CA 1
ATOM 987 C C . GLY A 1 129 ? -11.238 15.205 -50.068 1.00 57.88 129 GLY A C 1
ATOM 988 O O . GLY A 1 129 ? -11.589 15.367 -51.235 1.00 57.88 129 GLY A O 1
ATOM 989 N N . ASN A 1 130 ? -10.529 14.148 -49.669 1.00 50.66 130 ASN A N 1
ATOM 990 C CA . ASN A 1 130 ? -10.317 12.970 -50.509 1.00 50.66 130 ASN A CA 1
ATOM 991 C C . ASN A 1 130 ? -11.465 11.975 -50.309 1.00 50.66 130 ASN A C 1
ATOM 993 O O . ASN A 1 130 ? -11.569 11.297 -49.286 1.00 50.66 130 ASN A O 1
ATOM 997 N N . LYS A 1 131 ? -12.343 11.904 -51.312 1.00 58.47 131 LYS A N 1
ATOM 998 C CA . LYS A 1 131 ? -13.287 10.801 -51.508 1.00 58.47 131 LYS A CA 1
ATOM 999 C C . LYS A 1 131 ? -12.567 9.699 -52.277 1.00 58.47 131 LYS A C 1
ATOM 1001 O O . LYS A 1 131 ? -12.694 9.628 -53.493 1.00 58.47 131 LYS A O 1
ATOM 1006 N N . ASP A 1 132 ? -11.817 8.871 -51.561 1.00 51.84 132 ASP A N 1
ATOM 1007 C CA . ASP A 1 132 ? -11.285 7.633 -52.121 1.00 51.84 132 ASP A CA 1
ATOM 1008 C C . ASP A 1 132 ? -12.154 6.462 -51.657 1.00 51.84 132 ASP A C 1
ATOM 1010 O O . ASP A 1 132 ? -12.235 6.143 -50.468 1.00 51.84 132 ASP A O 1
ATOM 1014 N N . ASP A 1 133 ? -12.824 5.846 -52.631 1.00 61.44 133 ASP A N 1
ATOM 1015 C CA . ASP A 1 133 ? -13.561 4.591 -52.526 1.00 61.44 133 ASP A CA 1
ATOM 1016 C C . ASP A 1 133 ? -12.615 3.461 -52.079 1.00 61.44 133 ASP A C 1
ATOM 1018 O O . ASP A 1 133 ? -12.021 2.742 -52.885 1.00 61.44 133 ASP A O 1
ATOM 1022 N N . PHE A 1 134 ? -12.452 3.301 -50.764 1.00 52.97 134 PHE A N 1
ATOM 1023 C CA . PHE A 1 134 ? -11.701 2.195 -50.178 1.00 52.97 134 PHE A CA 1
ATOM 1024 C C . PHE A 1 134 ? -12.571 0.937 -50.160 1.00 52.97 134 PHE A C 1
ATOM 1026 O O . PHE A 1 134 ? -13.361 0.690 -49.249 1.00 52.97 134 PHE A O 1
ATOM 1033 N N . SER A 1 135 ? -12.413 0.130 -51.206 1.00 64.38 135 SER A N 1
ATOM 1034 C CA . SER A 1 135 ? -12.869 -1.254 -51.247 1.00 64.38 135 SER A CA 1
ATOM 1035 C C . SER A 1 135 ? -12.383 -2.025 -50.016 1.00 64.38 135 SER A C 1
ATOM 1037 O O . SER A 1 135 ? -11.212 -1.925 -49.655 1.00 64.38 135 SER A O 1
ATOM 1039 N N . ASP A 1 136 ? -13.307 -2.798 -49.449 1.00 62.94 136 ASP A N 1
ATOM 1040 C CA . ASP A 1 136 ? -13.327 -3.688 -48.276 1.00 62.94 136 ASP A CA 1
ATOM 1041 C C . ASP A 1 136 ? -12.056 -4.534 -47.994 1.00 62.94 136 ASP A C 1
ATOM 1043 O O . ASP A 1 136 ? -12.078 -5.764 -47.899 1.00 62.94 136 ASP A O 1
ATOM 1047 N N . ALA A 1 137 ? -10.902 -3.883 -47.860 1.00 62.31 137 ALA A N 1
ATOM 1048 C CA . ALA A 1 137 ? -9.661 -4.503 -47.434 1.00 62.31 137 ALA A CA 1
ATOM 1049 C C . ALA A 1 137 ? -9.675 -4.587 -45.906 1.00 62.31 137 ALA A C 1
ATOM 1051 O O . ALA A 1 137 ? -9.287 -3.653 -45.203 1.00 62.31 137 ALA A O 1
ATOM 1052 N N . SER A 1 138 ? -10.150 -5.726 -45.397 1.00 71.19 138 SER A N 1
ATOM 1053 C CA . SER A 1 138 ? -10.070 -6.073 -43.978 1.00 71.19 138 SER A CA 1
ATOM 1054 C C . SER A 1 138 ? -8.670 -5.741 -43.440 1.00 71.19 138 SER A C 1
ATOM 1056 O O . SER A 1 138 ? -7.686 -6.253 -43.979 1.00 71.19 138 SER A O 1
ATOM 1058 N N . PRO A 1 139 ? -8.545 -4.891 -42.405 1.00 71.31 139 PRO A N 1
ATOM 1059 C CA . PRO A 1 139 ? -7.253 -4.418 -41.935 1.00 71.31 139 PRO A CA 1
ATOM 1060 C C . PRO A 1 139 ? -6.410 -5.604 -41.467 1.00 71.31 139 PRO A C 1
ATOM 1062 O O . PRO A 1 139 ? -6.694 -6.236 -40.444 1.00 71.31 139 PRO A O 1
ATOM 1065 N N . THR A 1 140 ? -5.368 -5.919 -42.236 1.00 74.62 140 THR A N 1
ATOM 1066 C CA . THR A 1 140 ? -4.393 -6.955 -41.905 1.00 74.62 140 THR A CA 1
ATOM 1067 C C . THR A 1 140 ? -3.706 -6.545 -40.612 1.00 74.62 140 THR A C 1
ATOM 1069 O O . THR A 1 140 ? -2.874 -5.637 -40.598 1.00 74.62 140 THR A O 1
ATOM 1072 N N . ARG A 1 141 ? -4.084 -7.178 -39.496 1.00 75.88 141 ARG A N 1
ATOM 1073 C CA . ARG A 1 141 ? -3.465 -6.894 -38.200 1.00 75.88 141 ARG A CA 1
ATOM 1074 C C . ARG A 1 141 ? -1.956 -7.137 -38.314 1.00 75.88 141 ARG A C 1
ATOM 1076 O O . ARG A 1 141 ? -1.563 -8.196 -38.811 1.00 75.88 141 ARG A O 1
ATOM 1083 N N . PRO A 1 142 ? -1.112 -6.194 -37.861 1.00 78.88 142 PRO A N 1
ATOM 1084 C CA . PRO A 1 142 ? 0.328 -6.384 -37.869 1.00 78.88 142 PRO A CA 1
ATOM 1085 C C . PRO A 1 142 ? 0.675 -7.660 -37.100 1.00 78.88 142 PRO A C 1
ATOM 1087 O O . PRO A 1 142 ? 0.152 -7.925 -36.015 1.00 78.88 142 PRO A O 1
ATOM 1090 N N . ARG A 1 143 ? 1.525 -8.487 -37.711 1.00 85.44 143 ARG A N 1
ATOM 1091 C CA . ARG A 1 143 ? 1.948 -9.772 -37.158 1.00 85.44 143 ARG A CA 1
ATOM 1092 C C . ARG A 1 143 ? 2.846 -9.493 -35.950 1.00 85.44 143 ARG A C 1
ATOM 1094 O O . ARG A 1 143 ? 4.017 -9.172 -36.124 1.00 85.44 143 ARG A O 1
ATOM 1101 N N . MET A 1 144 ? 2.280 -9.566 -34.746 1.00 89.75 144 MET A N 1
ATOM 1102 C CA . MET A 1 144 ? 3.037 -9.387 -33.504 1.00 89.75 144 MET A CA 1
ATOM 1103 C C . MET A 1 144 ? 4.111 -10.467 -33.359 1.00 89.75 144 MET A C 1
ATOM 1105 O O . MET A 1 144 ? 3.946 -11.604 -33.818 1.00 89.75 144 MET A O 1
ATOM 1109 N N . SER A 1 145 ? 5.208 -10.119 -32.691 1.00 94.00 145 SER A N 1
ATOM 1110 C CA . SER A 1 145 ? 6.227 -11.096 -32.311 1.00 94.00 145 SER A CA 1
ATOM 1111 C C . SER A 1 145 ? 5.673 -12.104 -31.292 1.00 94.00 145 SER A C 1
ATOM 1113 O O . SER A 1 145 ? 4.741 -11.808 -30.541 1.00 94.00 145 SER A O 1
ATOM 1115 N N . SER A 1 146 ? 6.258 -13.306 -31.218 1.00 91.19 146 SER A N 1
ATOM 1116 C CA . SER A 1 146 ? 5.818 -14.331 -30.253 1.00 91.19 146 SER A CA 1
ATOM 1117 C C . SER A 1 146 ? 5.947 -13.865 -28.795 1.00 91.19 146 SER A C 1
ATOM 1119 O O . SER A 1 146 ? 5.136 -14.243 -27.950 1.00 91.19 146 SER A O 1
ATOM 1121 N N . TYR A 1 147 ? 6.928 -13.004 -28.508 1.00 88.19 147 TYR A N 1
ATOM 1122 C CA . TYR A 1 147 ? 7.115 -12.392 -27.195 1.00 88.19 147 TYR A CA 1
ATOM 1123 C C . TYR A 1 147 ? 6.012 -11.378 -26.862 1.00 88.19 147 TYR A C 1
ATOM 1125 O O . TYR A 1 147 ? 5.454 -11.413 -25.765 1.00 88.19 147 TYR A O 1
ATOM 1133 N N . GLU A 1 148 ? 5.649 -10.503 -27.804 1.00 85.12 148 GLU A N 1
ATOM 1134 C CA . GLU A 1 148 ? 4.544 -9.555 -27.615 1.00 85.12 148 GLU A CA 1
ATOM 1135 C C . GLU A 1 148 ? 3.208 -10.272 -27.451 1.00 85.12 148 GLU A C 1
ATOM 1137 O O . GLU A 1 148 ? 2.428 -9.895 -26.579 1.00 85.12 148 GLU A O 1
ATOM 1142 N N . GLN A 1 149 ? 2.976 -11.347 -28.209 1.00 89.00 149 GLN A N 1
ATOM 1143 C CA . GLN A 1 149 ? 1.787 -12.182 -28.053 1.00 89.00 149 GLN A CA 1
ATOM 1144 C C . GLN A 1 149 ? 1.704 -12.759 -26.633 1.00 89.00 149 GLN A C 1
ATOM 1146 O O . GLN A 1 149 ? 0.693 -12.586 -25.960 1.00 89.00 149 GLN A O 1
ATOM 1151 N N . MET A 1 150 ? 2.794 -13.349 -26.128 1.00 87.62 150 MET A N 1
ATOM 1152 C CA . MET A 1 150 ? 2.844 -13.888 -24.765 1.00 87.62 150 MET A CA 1
ATOM 1153 C C . MET A 1 150 ? 2.642 -12.799 -23.699 1.00 87.62 150 MET A C 1
ATOM 1155 O O . MET A 1 150 ? 1.954 -13.026 -22.702 1.00 87.62 150 MET A O 1
ATOM 1159 N N . ARG A 1 151 ? 3.207 -11.601 -23.900 1.00 87.44 151 ARG A N 1
ATOM 1160 C CA . ARG A 1 151 ? 3.018 -10.453 -23.001 1.00 87.44 151 ARG A CA 1
ATOM 1161 C C . ARG A 1 151 ? 1.557 -10.002 -22.976 1.00 87.44 151 ARG A C 1
ATOM 1163 O O . ARG A 1 151 ? 1.020 -9.788 -21.890 1.00 87.44 151 ARG A O 1
ATOM 1170 N N . MET A 1 152 ? 0.918 -9.890 -24.139 1.00 83.88 152 MET A N 1
ATOM 1171 C CA . MET A 1 152 ? -0.487 -9.496 -24.259 1.00 83.88 152 MET A CA 1
ATOM 1172 C C . MET A 1 152 ? -1.420 -10.546 -23.661 1.00 83.88 152 MET A C 1
ATOM 1174 O O . MET A 1 152 ? -2.298 -10.186 -22.884 1.00 83.88 152 MET A O 1
ATOM 1178 N N . ASP A 1 153 ? -1.174 -11.834 -23.900 1.00 83.75 153 ASP A N 1
ATOM 1179 C CA . ASP A 1 153 ? -1.962 -12.921 -23.312 1.00 83.75 153 ASP A CA 1
ATOM 1180 C C . ASP A 1 153 ? -1.857 -12.930 -21.779 1.00 83.75 153 ASP A C 1
ATOM 1182 O O . ASP A 1 153 ? -2.842 -13.176 -21.079 1.00 83.75 153 ASP A O 1
ATOM 1186 N N . SER A 1 154 ? -0.680 -12.610 -21.232 1.00 75.44 154 SER A N 1
ATOM 1187 C CA . SER A 1 154 ? -0.473 -12.492 -19.785 1.00 75.44 154 SER A CA 1
ATOM 1188 C C . SER A 1 154 ? -1.226 -11.290 -19.195 1.00 75.44 154 SER A C 1
ATOM 1190 O O . SER A 1 154 ? -1.862 -11.403 -18.144 1.00 75.44 154 SER A O 1
ATOM 1192 N N . ILE A 1 155 ? -1.235 -10.152 -19.900 1.00 75.06 155 ILE A N 1
ATOM 1193 C CA . ILE A 1 155 ? -2.028 -8.967 -19.533 1.00 75.06 155 ILE A CA 1
ATOM 1194 C C . ILE A 1 155 ? -3.529 -9.283 -19.592 1.00 75.06 155 ILE A C 1
ATOM 1196 O O . ILE A 1 155 ? -4.252 -8.974 -18.649 1.00 75.06 155 ILE A O 1
ATOM 1200 N N . GLU A 1 156 ? -3.997 -9.935 -20.657 1.00 76.62 156 GLU A N 1
ATOM 1201 C CA . GLU A 1 156 ? -5.398 -10.314 -20.868 1.00 76.62 156 GLU A CA 1
ATOM 1202 C C . GLU A 1 156 ? -5.871 -11.315 -19.804 1.00 76.62 156 GLU A C 1
ATOM 1204 O O . GLU A 1 156 ? -6.972 -11.191 -19.267 1.00 76.62 156 GLU A O 1
ATOM 1209 N N . LYS A 1 157 ? -5.025 -12.287 -19.442 1.00 74.00 157 LYS A N 1
ATOM 1210 C CA . LYS A 1 157 ? -5.311 -13.275 -18.396 1.00 74.00 157 LYS A CA 1
ATOM 1211 C C . LYS A 1 157 ? -5.395 -12.626 -17.018 1.00 74.00 157 LYS A C 1
ATOM 1213 O O . LYS A 1 157 ? -6.330 -12.923 -16.276 1.00 74.00 157 LYS A O 1
ATOM 1218 N N . ASN A 1 158 ? -4.491 -11.697 -16.708 1.00 63.19 158 ASN A N 1
ATOM 1219 C CA . ASN A 1 158 ? -4.561 -10.906 -15.480 1.00 63.19 158 ASN A CA 1
ATOM 1220 C C . ASN A 1 158 ? -5.803 -10.012 -15.473 1.00 63.19 158 ASN A C 1
ATOM 1222 O O . ASN A 1 158 ? -6.526 -9.990 -14.484 1.00 63.19 158 ASN A O 1
ATOM 1226 N N . ARG A 1 159 ? -6.119 -9.349 -16.589 1.00 69.38 159 ARG A N 1
ATOM 1227 C CA . ARG A 1 159 ? -7.335 -8.542 -16.739 1.00 69.38 159 ARG A CA 1
ATOM 1228 C C . ARG A 1 159 ? -8.598 -9.380 -16.544 1.00 69.38 159 ARG A C 1
ATOM 1230 O O . ARG A 1 159 ? -9.479 -8.943 -15.819 1.00 69.38 159 ARG A O 1
ATOM 1237 N N . LYS A 1 160 ? -8.681 -10.580 -17.130 1.00 68.62 160 LYS A N 1
ATOM 1238 C CA . LYS A 1 160 ? -9.814 -11.505 -16.947 1.00 68.62 160 LYS A CA 1
ATOM 1239 C C . LYS A 1 160 ? -9.924 -12.021 -15.519 1.00 68.62 160 LYS A C 1
ATOM 1241 O O . LYS A 1 160 ? -11.028 -12.108 -14.992 1.00 68.62 160 LYS A O 1
ATOM 1246 N N . PHE A 1 161 ? -8.797 -12.342 -14.886 1.00 67.50 161 PHE A N 1
ATOM 1247 C CA . PHE A 1 161 ? -8.763 -12.721 -13.476 1.00 67.50 161 PHE A CA 1
ATOM 1248 C C . PHE A 1 161 ? -9.271 -11.576 -12.589 1.00 67.50 161 PHE A C 1
ATOM 1250 O O . PHE A 1 161 ? -10.079 -11.799 -11.694 1.00 67.50 161 PHE A O 1
ATOM 1257 N N . LEU A 1 162 ? -8.885 -10.341 -12.909 1.00 57.34 162 LEU A N 1
ATOM 1258 C CA . LEU A 1 162 ? -9.299 -9.127 -12.206 1.00 57.34 162 LEU A CA 1
ATOM 1259 C C . LEU A 1 162 ? -10.702 -8.636 -12.544 1.00 57.34 162 LEU A C 1
ATOM 1261 O O . LEU A 1 162 ? -11.257 -7.873 -11.770 1.00 57.34 162 LEU A O 1
ATOM 1265 N N . SER A 1 163 ? -11.266 -9.021 -13.686 1.00 61.09 163 SER A N 1
ATOM 1266 C CA . SER A 1 163 ? -12.663 -8.739 -14.018 1.00 61.09 163 SER A CA 1
ATOM 1267 C C . SER A 1 163 ? -13.604 -9.825 -13.495 1.00 61.09 163 SER A C 1
ATOM 1269 O O . SER A 1 163 ? -14.779 -9.556 -13.277 1.00 61.09 163 SER A O 1
ATOM 1271 N N . GLY A 1 164 ? -13.101 -11.057 -13.338 1.00 54.50 164 GLY A N 1
ATOM 1272 C CA . GLY A 1 164 ? -13.824 -12.197 -12.767 1.00 54.50 164 GLY A CA 1
ATOM 1273 C C . GLY A 1 164 ? -13.836 -12.190 -11.238 1.00 54.50 164 GLY A C 1
ATOM 1274 O O . GLY A 1 164 ? -14.845 -12.543 -10.631 1.00 54.50 164 GLY A O 1
ATOM 1275 N N . LEU A 1 165 ? -12.761 -11.703 -10.608 1.00 53.94 165 LEU A N 1
ATOM 1276 C CA . LEU A 1 165 ? -12.860 -11.059 -9.304 1.00 53.94 165 LEU A CA 1
ATOM 1277 C C . LEU A 1 165 ? -13.658 -9.789 -9.541 1.00 53.94 165 LEU A C 1
ATOM 1279 O O . LEU A 1 165 ? -13.092 -8.796 -9.967 1.00 53.94 165 LEU A O 1
ATOM 1283 N N . ALA A 1 166 ? -14.969 -9.825 -9.362 1.00 43.72 166 ALA A N 1
ATOM 1284 C CA . ALA A 1 166 ? -15.794 -8.642 -9.486 1.00 43.72 166 ALA A CA 1
ATOM 1285 C C . ALA A 1 166 ? -15.329 -7.568 -8.479 1.00 43.72 166 ALA A C 1
ATOM 1287 O O . ALA A 1 166 ? -15.926 -7.394 -7.423 1.00 43.72 166 ALA A O 1
ATOM 1288 N N . PHE A 1 167 ? -14.332 -6.762 -8.850 1.00 49.75 167 PHE A N 1
ATOM 1289 C CA . PHE A 1 167 ? -14.196 -5.373 -8.434 1.00 49.75 167 PHE A CA 1
ATOM 1290 C C . PHE A 1 167 ? -15.300 -4.570 -9.144 1.00 49.75 167 PHE A C 1
ATOM 1292 O O . PHE A 1 167 ? -15.065 -3.522 -9.739 1.00 49.75 167 PHE A O 1
ATOM 1299 N N . HIS A 1 168 ? -16.540 -5.075 -9.114 1.00 44.47 168 HIS A N 1
ATOM 1300 C CA . HIS A 1 168 ? -17.698 -4.203 -9.103 1.00 44.47 168 HIS A CA 1
ATOM 1301 C C . HIS A 1 168 ? -17.421 -3.232 -7.985 1.00 44.47 168 HIS A C 1
ATOM 1303 O O . HIS A 1 168 ? -17.237 -3.718 -6.877 1.00 44.47 168 HIS A O 1
ATOM 1309 N N . HIS A 1 169 ? -17.306 -1.940 -8.306 1.00 45.50 169 HIS A N 1
ATOM 1310 C CA . HIS A 1 169 ? -17.390 -0.813 -7.382 1.00 45.50 169 HIS A CA 1
ATOM 1311 C C . HIS A 1 169 ? -17.907 -1.261 -6.011 1.00 45.50 169 HIS A C 1
ATOM 1313 O O . HIS A 1 169 ? -19.111 -1.253 -5.766 1.00 45.50 169 HIS A O 1
ATOM 1319 N N . ILE A 1 170 ? -17.013 -1.752 -5.147 1.00 46.22 170 ILE A N 1
ATOM 1320 C CA . ILE A 1 170 ? -17.418 -2.152 -3.811 1.00 46.22 170 ILE A CA 1
ATOM 1321 C C . ILE A 1 170 ? -17.577 -0.801 -3.132 1.00 46.22 170 ILE A C 1
ATOM 1323 O O . ILE A 1 170 ? -16.585 -0.066 -3.075 1.00 46.22 170 ILE A O 1
ATOM 1327 N N . PRO A 1 171 ? -18.795 -0.411 -2.716 1.00 45.78 171 PRO A N 1
ATOM 1328 C CA . PRO A 1 171 ? -19.002 0.876 -2.080 1.00 45.78 171 PRO A CA 1
ATOM 1329 C C . PRO A 1 171 ? -18.011 0.991 -0.925 1.00 45.78 171 PRO A C 1
ATOM 1331 O O . PRO A 1 171 ? -17.928 0.103 -0.074 1.00 45.78 171 PRO A O 1
ATOM 1334 N N . GLN A 1 172 ? -17.220 2.060 -0.969 1.00 49.19 172 GLN A N 1
ATOM 1335 C CA . GLN A 1 172 ? -15.939 2.250 -0.281 1.00 49.19 172 GLN A CA 1
ATOM 1336 C C . GLN A 1 172 ? -16.013 2.154 1.257 1.00 49.19 172 GLN A C 1
ATOM 1338 O O . GLN A 1 172 ? -14.987 2.185 1.926 1.00 49.19 172 GLN A O 1
ATOM 1343 N N . GLU A 1 173 ? -17.209 2.039 1.834 1.00 50.81 173 GLU A N 1
ATOM 1344 C CA . GLU A 1 173 ? -17.438 2.306 3.253 1.00 50.81 173 GLU A CA 1
ATOM 1345 C C . GLU A 1 173 ? -17.698 1.079 4.130 1.00 50.81 173 GLU A C 1
ATOM 1347 O O . GLU A 1 173 ? -17.649 1.213 5.346 1.00 50.81 173 GLU A O 1
ATOM 1352 N N . SER A 1 174 ? -17.949 -0.112 3.575 1.00 50.50 174 SER A N 1
ATOM 1353 C CA . SER A 1 174 ? -18.450 -1.228 4.404 1.00 50.50 174 SER A CA 1
ATOM 1354 C C . SER A 1 174 ? -17.689 -2.545 4.311 1.00 50.50 174 SER A C 1
ATOM 1356 O O . SER A 1 174 ? -18.066 -3.487 5.000 1.00 50.50 174 SER A O 1
ATOM 1358 N N . ARG A 1 175 ? -16.648 -2.670 3.473 1.00 52.88 175 ARG A N 1
ATOM 1359 C CA . ARG A 1 175 ? -16.155 -4.015 3.123 1.00 52.88 175 ARG A CA 1
ATOM 1360 C C . ARG A 1 175 ? -14.655 -4.240 3.071 1.00 52.88 175 ARG A C 1
ATOM 1362 O O . ARG A 1 175 ? -14.267 -5.396 3.051 1.00 52.88 175 ARG A O 1
ATOM 1369 N N . THR A 1 176 ? -13.785 -3.231 3.081 1.00 62.56 176 THR A N 1
ATOM 1370 C CA . THR A 1 176 ? -12.340 -3.514 2.939 1.00 62.56 176 THR A CA 1
ATOM 1371 C C . THR A 1 176 ? -11.773 -4.320 4.110 1.00 62.56 176 THR A C 1
ATOM 1373 O O . THR A 1 176 ? -10.844 -5.094 3.905 1.00 62.56 176 THR A O 1
ATOM 1376 N N . SER A 1 177 ? -12.351 -4.218 5.310 1.00 65.62 177 SER A N 1
ATOM 1377 C CA . SER A 1 177 ? -11.835 -4.886 6.510 1.00 65.62 177 SER A CA 1
ATOM 1378 C C . SER A 1 177 ? -11.962 -6.412 6.490 1.00 65.62 177 SER A C 1
ATOM 1380 O O . SER A 1 177 ? -11.100 -7.082 7.065 1.00 65.62 177 SER A O 1
ATOM 1382 N N . GLU A 1 178 ? -12.991 -6.964 5.841 1.00 75.75 178 GLU A N 1
ATOM 1383 C CA . GLU A 1 178 ? -13.270 -8.408 5.836 1.00 75.75 178 GLU A CA 1
ATOM 1384 C C . GLU A 1 178 ? -12.364 -9.190 4.878 1.00 75.75 178 GLU A C 1
ATOM 1386 O O . GLU A 1 178 ? -12.074 -10.360 5.121 1.00 75.75 178 GLU A O 1
ATOM 1391 N N . TYR A 1 179 ? -11.866 -8.545 3.818 1.00 83.00 179 TYR A N 1
ATOM 1392 C CA . TYR A 1 179 ? -11.059 -9.204 2.781 1.00 83.00 179 TYR A CA 1
ATOM 1393 C C . TYR A 1 179 ? -9.546 -9.067 2.993 1.00 83.00 179 TYR A C 1
ATOM 1395 O O . TYR A 1 179 ? -8.764 -9.569 2.182 1.00 83.00 179 TYR A O 1
ATOM 1403 N N . ILE A 1 180 ? -9.101 -8.400 4.063 1.00 93.31 180 ILE A N 1
ATOM 1404 C CA . ILE A 1 180 ? -7.670 -8.288 4.361 1.00 93.31 180 ILE A CA 1
ATOM 1405 C C . ILE A 1 180 ? -7.186 -9.613 4.948 1.00 93.31 180 ILE A C 1
ATOM 1407 O O . ILE A 1 180 ? -7.561 -10.005 6.053 1.00 93.31 180 ILE A O 1
ATOM 1411 N N . VAL A 1 181 ? -6.319 -10.289 4.196 1.00 94.62 181 VAL A N 1
ATOM 1412 C CA . VAL A 1 181 ? -5.659 -11.540 4.583 1.00 94.62 181 VAL A CA 1
ATOM 1413 C C . VAL A 1 181 ? -4.141 -11.381 4.541 1.00 94.62 181 VAL A C 1
ATOM 1415 O O . VAL A 1 181 ? -3.602 -10.508 3.861 1.00 94.62 181 VAL A O 1
ATOM 1418 N N . GLN A 1 182 ? -3.430 -12.229 5.280 1.00 97.00 182 GLN A N 1
ATOM 1419 C CA . GLN A 1 182 ? -1.970 -12.247 5.258 1.00 97.00 182 GLN A CA 1
ATOM 1420 C C . GLN A 1 182 ? -1.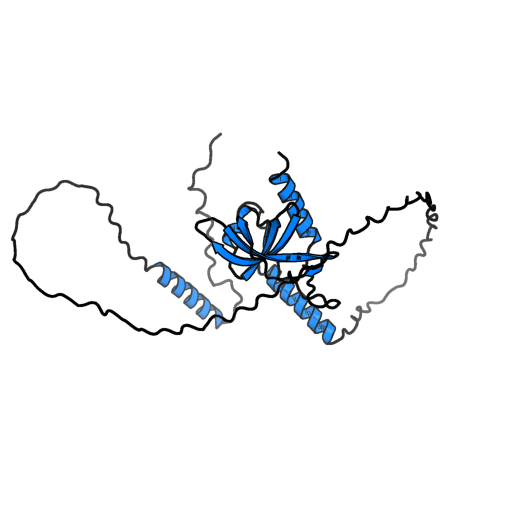455 -12.558 3.842 1.00 97.00 182 GLN A C 1
ATOM 1422 O O . GLN A 1 182 ? -1.976 -13.438 3.161 1.00 97.00 182 GLN A O 1
ATOM 1427 N N . GLY A 1 183 ? -0.419 -11.842 3.405 1.00 96.19 183 GLY A N 1
ATOM 1428 C CA . GLY A 1 183 ? 0.174 -11.978 2.075 1.00 96.19 183 GLY A CA 1
ATOM 1429 C C . GLY A 1 183 ? -0.505 -11.149 0.982 1.00 96.19 183 GLY A C 1
ATOM 1430 O O . GLY A 1 183 ? -0.052 -11.191 -0.161 1.00 96.19 183 GLY A O 1
ATOM 1431 N N . ILE A 1 184 ? -1.554 -10.386 1.307 1.00 96.12 184 ILE A N 1
ATOM 1432 C CA . ILE A 1 184 ? -2.202 -9.490 0.346 1.00 96.12 184 ILE A CA 1
ATOM 1433 C C . ILE A 1 184 ? -1.496 -8.133 0.273 1.00 96.12 184 ILE A C 1
ATOM 1435 O O . ILE A 1 184 ? -0.883 -7.673 1.241 1.00 96.12 184 ILE A O 1
ATOM 1439 N N . TRP A 1 185 ? -1.593 -7.497 -0.892 1.00 96.44 185 TRP A N 1
ATOM 1440 C CA . TRP A 1 185 ? -1.084 -6.152 -1.125 1.00 96.44 185 TRP A CA 1
ATOM 1441 C C . TRP A 1 185 ? -2.159 -5.113 -0.834 1.00 96.44 185 TRP A C 1
ATOM 1443 O O . TRP A 1 185 ? -3.308 -5.238 -1.261 1.00 96.44 185 TRP A O 1
ATOM 1453 N N . VAL A 1 186 ? -1.770 -4.079 -0.101 1.00 96.94 186 VAL A N 1
ATOM 1454 C CA . VAL A 1 186 ? -2.660 -3.009 0.338 1.00 96.94 186 VAL A CA 1
ATOM 1455 C C . VAL A 1 186 ? -2.008 -1.647 0.148 1.00 96.94 186 VAL A C 1
ATOM 1457 O O . VAL A 1 186 ? -0.784 -1.517 0.163 1.00 96.94 186 VAL A O 1
ATOM 1460 N N . ILE A 1 187 ? -2.844 -0.628 -0.004 1.00 96.88 187 ILE A N 1
ATOM 1461 C CA . ILE A 1 187 ? -2.475 0.781 0.069 1.00 96.88 187 ILE A CA 1
ATOM 1462 C C . ILE A 1 187 ? -2.902 1.309 1.425 1.00 96.88 187 ILE A C 1
ATOM 1464 O O . ILE A 1 187 ? -4.065 1.169 1.813 1.00 96.88 187 ILE A O 1
ATOM 1468 N N . VAL A 1 188 ? -1.969 1.942 2.123 1.00 96.88 188 VAL A N 1
ATOM 1469 C CA . VAL A 1 188 ? -2.181 2.438 3.481 1.00 96.88 188 VAL A CA 1
ATOM 1470 C C . VAL A 1 188 ? -1.844 3.913 3.563 1.00 96.88 188 VAL A C 1
ATOM 1472 O O . VAL A 1 188 ? -0.829 4.346 3.019 1.00 96.88 188 VAL A O 1
ATOM 1475 N N . ALA A 1 189 ? -2.694 4.674 4.250 1.00 97.12 189 ALA A N 1
ATOM 1476 C CA . ALA A 1 189 ? -2.417 6.048 4.637 1.00 97.12 189 ALA A CA 1
ATOM 1477 C C . ALA A 1 189 ? -1.468 6.049 5.839 1.00 97.12 189 ALA A C 1
ATOM 1479 O O . ALA A 1 189 ? -1.817 5.548 6.905 1.00 97.12 189 ALA A O 1
ATOM 1480 N N . PHE A 1 190 ? -0.280 6.622 5.683 1.00 95.75 190 PHE A N 1
ATOM 1481 C CA . PHE A 1 190 ? 0.709 6.727 6.752 1.00 95.75 190 PHE A CA 1
ATOM 1482 C C . PHE A 1 190 ? 1.506 8.022 6.579 1.00 95.75 190 PHE A C 1
ATOM 1484 O O . PHE A 1 190 ? 1.830 8.394 5.455 1.00 95.75 190 PHE A O 1
ATOM 1491 N N . GLU A 1 191 ? 1.781 8.735 7.675 1.00 93.06 191 GLU A N 1
ATOM 1492 C CA . GLU A 1 191 ? 2.576 9.979 7.674 1.00 93.06 191 GLU A CA 1
ATOM 1493 C C . GLU A 1 191 ? 2.184 10.985 6.570 1.00 93.06 191 GLU A C 1
ATOM 1495 O O . GLU A 1 191 ? 3.022 11.468 5.816 1.00 93.06 191 GLU A O 1
ATOM 1500 N N . GLN A 1 192 ? 0.886 11.297 6.457 1.00 93.44 192 GLN A N 1
ATOM 1501 C CA . GLN A 1 192 ? 0.350 12.275 5.487 1.00 93.44 192 GLN A CA 1
ATOM 1502 C C . GLN A 1 192 ? 0.593 11.934 4.007 1.00 93.44 192 GLN A C 1
ATOM 1504 O O . GLN A 1 192 ? 0.391 12.773 3.128 1.00 93.44 192 GLN A O 1
ATOM 1509 N N . THR A 1 193 ? 0.959 10.692 3.707 1.00 95.81 193 THR A N 1
ATOM 1510 C CA . THR A 1 193 ? 0.999 10.169 2.343 1.00 95.81 193 THR A CA 1
ATOM 1511 C C . THR A 1 193 ? 0.418 8.753 2.305 1.00 95.81 193 THR A C 1
ATOM 1513 O O . THR A 1 193 ? -0.141 8.266 3.293 1.00 95.81 193 THR A O 1
ATOM 1516 N N . TRP A 1 194 ? 0.469 8.103 1.147 1.00 96.38 194 TRP A N 1
ATOM 1517 C CA . TRP A 1 194 ? 0.089 6.705 0.995 1.00 96.38 194 TRP A CA 1
ATOM 1518 C C . TRP A 1 194 ? 1.284 5.858 0.572 1.00 96.38 194 TRP A C 1
ATOM 1520 O O . TRP A 1 194 ? 2.138 6.297 -0.199 1.00 96.38 194 TRP A O 1
ATOM 1530 N N . TYR A 1 195 ? 1.309 4.615 1.047 1.00 97.00 195 TYR A N 1
ATOM 1531 C CA . TYR A 1 195 ? 2.344 3.644 0.715 1.00 97.00 195 TYR A CA 1
ATOM 1532 C C . TYR A 1 195 ? 1.721 2.305 0.318 1.00 97.00 195 TYR A C 1
ATOM 1534 O O . TYR A 1 195 ? 0.772 1.851 0.968 1.00 97.00 195 TYR A O 1
ATOM 1542 N N . PRO A 1 196 ? 2.246 1.639 -0.725 1.00 97.19 196 PRO A N 1
ATOM 1543 C CA . PRO A 1 196 ? 1.947 0.241 -0.961 1.00 97.19 196 PRO A CA 1
ATOM 1544 C C . PRO A 1 196 ? 2.704 -0.624 0.048 1.00 97.19 196 PRO A C 1
ATOM 1546 O O . PRO A 1 196 ? 3.883 -0.394 0.340 1.00 97.19 196 PRO A O 1
ATOM 1549 N N . GLY A 1 197 ? 2.038 -1.650 0.558 1.00 97.25 197 GLY A N 1
ATOM 1550 C CA . GLY A 1 197 ? 2.637 -2.578 1.497 1.00 97.25 197 GLY A CA 1
ATOM 1551 C C . GLY A 1 197 ? 2.058 -3.981 1.408 1.00 97.25 197 GLY A C 1
ATOM 1552 O O . GLY A 1 197 ? 0.942 -4.199 0.935 1.00 97.25 197 GLY A O 1
ATOM 1553 N N . LEU A 1 198 ? 2.856 -4.940 1.864 1.00 97.62 198 LEU A N 1
ATOM 1554 C CA . LEU A 1 198 ? 2.487 -6.347 1.953 1.00 97.62 198 LEU A CA 1
ATOM 1555 C C . LEU A 1 198 ? 2.086 -6.676 3.392 1.00 97.62 198 LEU A C 1
ATOM 1557 O O . LEU A 1 198 ? 2.878 -6.476 4.316 1.00 97.62 198 LEU A O 1
ATOM 1561 N N . VAL A 1 199 ? 0.883 -7.218 3.581 1.00 97.88 199 VAL A N 1
ATOM 1562 C CA . VAL A 1 199 ? 0.387 -7.619 4.903 1.00 97.88 199 VAL A CA 1
ATOM 1563 C C . VAL A 1 199 ? 1.159 -8.843 5.390 1.00 97.88 199 VAL A C 1
ATOM 1565 O O . VAL A 1 199 ? 1.086 -9.919 4.795 1.00 97.88 199 VAL A O 1
ATOM 1568 N N . LYS A 1 200 ? 1.896 -8.698 6.492 1.00 97.88 200 LYS A N 1
ATOM 1569 C CA . LYS A 1 200 ? 2.704 -9.770 7.090 1.00 97.88 200 LYS A CA 1
ATOM 1570 C C . LYS A 1 200 ? 1.988 -10.487 8.217 1.00 97.88 200 LYS A C 1
ATOM 1572 O O . LYS A 1 200 ? 2.201 -11.684 8.363 1.00 97.88 200 LYS A O 1
ATOM 1577 N N . GLN A 1 201 ? 1.174 -9.788 8.999 1.00 97.94 201 GLN A N 1
ATOM 1578 C CA . GLN A 1 201 ? 0.438 -10.350 10.130 1.00 97.94 201 GLN A CA 1
ATOM 1579 C C . GLN A 1 201 ? -0.833 -9.533 10.379 1.00 97.94 201 GLN A C 1
ATOM 1581 O O . GLN A 1 201 ? -0.876 -8.342 10.077 1.00 97.94 201 GLN A O 1
ATOM 1586 N N . ILE A 1 202 ? -1.871 -10.183 10.905 1.00 97.25 202 ILE A N 1
ATOM 1587 C CA . ILE A 1 202 ? -3.142 -9.550 11.266 1.00 97.25 202 ILE A CA 1
ATOM 1588 C C . ILE A 1 202 ? -3.398 -9.837 12.742 1.00 97.25 202 ILE A C 1
ATOM 1590 O O . ILE A 1 202 ? -3.506 -11.003 13.127 1.00 97.25 202 ILE A O 1
ATOM 1594 N N . ASP A 1 203 ? -3.504 -8.785 13.548 1.00 97.44 203 ASP A N 1
ATOM 1595 C CA . ASP A 1 203 ? -3.892 -8.853 14.953 1.00 97.44 203 ASP A CA 1
ATOM 1596 C C . ASP A 1 203 ? -5.388 -8.524 15.060 1.00 97.44 203 ASP A C 1
ATOM 1598 O O . ASP A 1 203 ? -5.824 -7.383 14.889 1.00 97.44 203 ASP A O 1
ATOM 1602 N N . LYS A 1 204 ? -6.204 -9.560 15.281 1.00 94.19 204 LYS A N 1
ATOM 1603 C CA . LYS A 1 204 ? -7.662 -9.411 15.390 1.00 94.19 204 LYS A CA 1
ATOM 1604 C C . LYS A 1 204 ? -8.085 -8.760 16.704 1.00 94.19 204 LYS A C 1
ATOM 1606 O O . LYS A 1 204 ? -9.157 -8.172 16.743 1.00 94.19 204 LYS A O 1
ATOM 1611 N N . GLU A 1 205 ? -7.277 -8.874 17.756 1.00 95.75 205 GLU A N 1
ATOM 1612 C CA . GLU A 1 205 ? -7.617 -8.341 19.078 1.00 95.75 205 GLU A CA 1
ATOM 1613 C C . GLU A 1 205 ? -7.448 -6.821 19.112 1.00 95.75 205 GLU A C 1
ATOM 1615 O O . GLU A 1 205 ? -8.256 -6.121 19.715 1.00 95.75 205 GLU A O 1
ATOM 1620 N N . LYS A 1 206 ? -6.424 -6.306 18.422 1.00 96.12 206 LYS A N 1
ATOM 1621 C CA . LYS A 1 206 ? -6.111 -4.867 18.363 1.00 96.12 206 LYS A CA 1
ATOM 1622 C C . LYS A 1 206 ? -6.685 -4.140 17.148 1.00 96.12 206 LYS A C 1
ATOM 1624 O O . LYS A 1 206 ? -6.440 -2.949 16.994 1.00 96.12 206 LYS A O 1
ATOM 1629 N N . ASP A 1 207 ? -7.381 -4.861 16.272 1.00 94.81 207 ASP A N 1
ATOM 1630 C CA . ASP A 1 207 ? -7.789 -4.396 14.940 1.00 94.81 207 ASP A CA 1
ATOM 1631 C C . ASP A 1 207 ? -6.652 -3.698 14.160 1.00 94.81 207 ASP A C 1
ATOM 1633 O O . ASP A 1 207 ? -6.818 -2.671 13.491 1.00 94.81 207 ASP A O 1
ATOM 1637 N N . SER A 1 208 ? -5.455 -4.276 14.253 1.00 96.88 208 SER A N 1
ATOM 1638 C CA . SER A 1 208 ? -4.250 -3.774 13.604 1.00 96.88 208 SER A CA 1
ATOM 1639 C C . SER A 1 208 ? -3.632 -4.827 12.692 1.00 96.88 208 SER A C 1
ATOM 1641 O O . SER A 1 208 ? -3.881 -6.032 12.792 1.00 96.88 208 SER A O 1
ATOM 1643 N N . ILE A 1 209 ? -2.837 -4.359 11.740 1.00 97.62 209 ILE A N 1
ATOM 1644 C CA . ILE A 1 209 ? -2.124 -5.198 10.789 1.00 97.62 209 ILE A CA 1
ATOM 1645 C C . ILE A 1 209 ? -0.658 -4.786 10.740 1.00 97.62 209 ILE A C 1
ATOM 1647 O O . ILE A 1 209 ? -0.334 -3.602 10.695 1.00 97.62 209 ILE A O 1
ATOM 1651 N N . THR A 1 210 ? 0.231 -5.772 10.717 1.00 98.19 210 THR A N 1
ATOM 1652 C CA . THR A 1 210 ? 1.662 -5.549 10.515 1.00 98.19 210 THR A CA 1
ATOM 1653 C C . THR A 1 210 ? 1.948 -5.573 9.023 1.00 98.19 210 THR A C 1
ATOM 1655 O O . THR A 1 210 ? 1.710 -6.585 8.351 1.00 98.19 210 THR A O 1
ATOM 1658 N N . ILE A 1 211 ? 2.480 -4.478 8.495 1.00 98.00 211 ILE A N 1
ATOM 1659 C CA . ILE A 1 211 ? 2.769 -4.302 7.072 1.00 98.00 211 ILE A CA 1
ATOM 1660 C C . ILE A 1 211 ? 4.258 -4.044 6.867 1.00 98.00 211 ILE A C 1
ATOM 1662 O O . ILE A 1 211 ? 4.915 -3.392 7.677 1.00 98.00 211 ILE A O 1
ATOM 1666 N N . THR A 1 212 ? 4.784 -4.545 5.749 1.00 97.62 212 THR A N 1
ATOM 1667 C CA . THR A 1 212 ? 6.071 -4.097 5.208 1.00 97.62 212 THR A CA 1
ATOM 1668 C C . THR A 1 212 ? 5.827 -3.164 4.036 1.00 97.62 212 THR A C 1
ATOM 1670 O O . THR A 1 212 ? 5.190 -3.562 3.057 1.00 97.62 212 THR A O 1
ATOM 1673 N N . PHE A 1 213 ? 6.333 -1.937 4.137 1.00 97.00 213 PHE A N 1
ATOM 1674 C CA . PHE A 1 213 ? 6.134 -0.888 3.140 1.00 97.00 213 PHE A CA 1
ATOM 1675 C C . PHE A 1 213 ? 7.204 -0.884 2.054 1.00 97.00 213 PHE A C 1
ATOM 1677 O O . PHE A 1 213 ? 8.364 -1.228 2.286 1.00 97.00 213 PHE A O 1
ATOM 1684 N N . MET A 1 214 ? 6.812 -0.432 0.865 1.00 96.62 214 MET A N 1
ATOM 1685 C CA . MET A 1 214 ? 7.754 0.041 -0.144 1.00 96.62 214 MET A CA 1
ATOM 1686 C C . MET A 1 214 ? 7.805 1.566 -0.120 1.00 96.62 214 MET A C 1
ATOM 1688 O O . MET A 1 214 ? 6.769 2.225 -0.046 1.00 96.62 214 MET A O 1
ATOM 1692 N N . HIS A 1 215 ? 9.002 2.129 -0.257 1.00 95.31 215 HIS A N 1
ATOM 1693 C CA . HIS A 1 215 ? 9.180 3.575 -0.336 1.00 95.31 215 HIS A CA 1
ATOM 1694 C C . HIS A 1 215 ? 9.104 4.062 -1.784 1.00 95.31 215 HIS A C 1
ATOM 1696 O O . HIS A 1 215 ? 9.587 3.370 -2.689 1.00 95.31 215 HIS A O 1
ATOM 1702 N N . PRO A 1 216 ? 8.539 5.254 -2.027 1.00 94.81 216 PRO A N 1
ATOM 1703 C CA . PRO A 1 216 ? 8.596 5.885 -3.335 1.00 94.81 216 PRO A CA 1
ATOM 1704 C C . PRO A 1 216 ? 10.055 6.187 -3.702 1.00 94.81 216 PRO A C 1
ATOM 1706 O O . PRO A 1 216 ? 10.820 6.722 -2.906 1.00 94.81 216 PRO A O 1
ATOM 1709 N N . SER A 1 217 ? 10.439 5.837 -4.927 1.00 94.69 217 SER A N 1
ATOM 1710 C CA . SER A 1 217 ? 11.784 6.039 -5.484 1.00 94.69 217 SER A CA 1
ATOM 1711 C C . SER A 1 217 ? 11.752 6.810 -6.813 1.00 94.69 217 SER A C 1
ATOM 1713 O O . SER A 1 217 ? 12.744 6.842 -7.538 1.00 94.69 217 SER A O 1
ATOM 1715 N N . GLY A 1 218 ? 10.606 7.398 -7.167 1.00 91.94 218 GLY A N 1
ATOM 1716 C CA . GLY A 1 218 ? 10.395 8.159 -8.397 1.00 91.94 218 GLY A CA 1
ATOM 1717 C C . GLY A 1 218 ? 8.920 8.202 -8.795 1.00 91.94 218 GLY A C 1
ATOM 1718 O O . GLY A 1 218 ? 8.047 7.765 -8.044 1.00 91.94 218 GLY A O 1
ATOM 1719 N N . LYS A 1 219 ? 8.627 8.700 -10.002 1.00 90.94 219 LYS A N 1
ATOM 1720 C CA . LYS A 1 219 ? 7.256 8.755 -10.533 1.00 90.94 219 LYS A CA 1
ATOM 1721 C C . LYS A 1 219 ? 6.708 7.336 -10.712 1.00 90.94 219 LYS A C 1
ATOM 1723 O O . LYS A 1 219 ? 7.143 6.621 -11.609 1.00 90.94 219 LYS A O 1
ATOM 1728 N N . ASN A 1 220 ? 5.772 6.939 -9.848 1.00 90.88 220 ASN A N 1
ATOM 1729 C CA . ASN A 1 220 ? 5.128 5.616 -9.830 1.00 90.88 220 ASN A CA 1
ATOM 1730 C C . ASN A 1 220 ? 6.099 4.433 -9.634 1.00 90.88 220 ASN A C 1
ATOM 1732 O O . 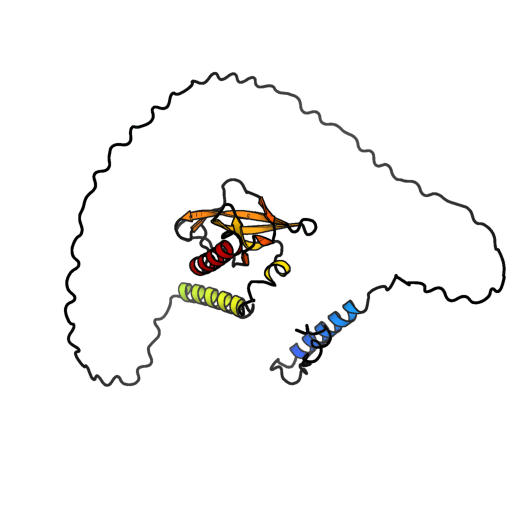ASN A 1 220 ? 5.745 3.287 -9.918 1.00 90.88 220 ASN A O 1
ATOM 1736 N N . LYS A 1 221 ? 7.321 4.705 -9.157 1.00 95.31 221 LYS A N 1
ATOM 1737 C CA . LYS A 1 221 ? 8.357 3.703 -8.887 1.00 95.31 221 LYS A CA 1
ATOM 1738 C C . LYS A 1 221 ? 8.546 3.575 -7.380 1.00 95.31 221 LYS A C 1
ATOM 1740 O O . LYS A 1 221 ? 8.630 4.579 -6.675 1.00 95.31 221 LYS A O 1
ATOM 1745 N N . PHE A 1 222 ? 8.655 2.345 -6.904 1.00 96.56 222 PHE A N 1
ATOM 1746 C CA . PHE A 1 222 ? 8.785 1.998 -5.495 1.00 96.56 222 PHE A CA 1
ATOM 1747 C C . PHE A 1 222 ? 9.965 1.056 -5.287 1.00 96.56 222 PHE A C 1
ATOM 1749 O O . PHE A 1 222 ? 10.325 0.287 -6.179 1.00 96.56 222 PHE A O 1
ATOM 1756 N N . LYS A 1 223 ? 10.567 1.095 -4.102 1.00 96.69 223 LYS A N 1
ATOM 1757 C CA . LYS A 1 223 ? 11.690 0.239 -3.726 1.00 96.69 223 LYS A CA 1
ATOM 1758 C C . LYS A 1 223 ? 11.501 -0.276 -2.305 1.00 96.69 223 LYS A C 1
ATOM 1760 O O . LYS A 1 223 ? 11.006 0.441 -1.437 1.00 96.69 223 LYS A O 1
ATOM 1765 N N . TRP A 1 224 ? 11.906 -1.519 -2.068 1.00 95.62 224 TRP A N 1
ATOM 1766 C CA . TRP A 1 224 ? 11.967 -2.049 -0.709 1.00 95.62 224 TRP A CA 1
ATOM 1767 C C . TRP A 1 224 ? 13.055 -1.326 0.097 1.00 95.62 224 TRP A C 1
ATOM 1769 O O . TRP A 1 224 ? 14.156 -1.119 -0.425 1.00 95.62 224 TRP A O 1
ATOM 1779 N N . PRO A 1 225 ? 12.787 -0.948 1.357 1.00 93.50 225 PRO A N 1
ATOM 1780 C CA . PRO A 1 225 ? 13.822 -0.406 2.223 1.00 93.50 225 PRO A CA 1
ATOM 1781 C C . PRO A 1 225 ? 14.941 -1.439 2.426 1.00 93.50 225 PRO A C 1
ATOM 1783 O O . PRO A 1 225 ? 14.712 -2.648 2.386 1.00 93.50 225 PRO A O 1
ATOM 1786 N N . VAL A 1 226 ? 16.174 -0.962 2.640 1.00 90.25 226 VAL A N 1
ATOM 1787 C CA . VAL A 1 226 ? 17.363 -1.829 2.814 1.00 90.25 226 VAL A CA 1
ATOM 1788 C C . VAL A 1 226 ? 17.198 -2.766 4.013 1.00 90.25 226 VAL A C 1
ATOM 1790 O O . VAL A 1 226 ? 17.640 -3.913 3.989 1.00 90.25 226 VAL A O 1
ATOM 1793 N N . LYS A 1 227 ? 16.547 -2.270 5.063 1.00 91.69 227 LYS A N 1
ATOM 1794 C CA . LYS A 1 227 ? 16.134 -3.047 6.223 1.00 91.69 227 LYS A CA 1
ATOM 1795 C C . LYS A 1 227 ? 14.632 -3.263 6.119 1.00 91.69 227 LYS A C 1
ATOM 1797 O O . LYS A 1 227 ? 13.917 -2.293 5.894 1.00 91.69 227 LYS A O 1
ATOM 1802 N N . GLU A 1 228 ? 14.175 -4.506 6.280 1.00 86.62 228 GLU A N 1
ATOM 1803 C CA . GLU A 1 228 ? 12.740 -4.804 6.293 1.00 86.62 228 GLU A CA 1
ATOM 1804 C C . GLU A 1 228 ? 12.093 -3.996 7.422 1.00 86.62 228 GLU A C 1
ATOM 1806 O O . GLU A 1 228 ? 12.376 -4.224 8.601 1.00 86.62 228 GLU A O 1
ATOM 1811 N N . ASP A 1 229 ? 11.281 -3.016 7.035 1.00 88.81 229 ASP A N 1
ATOM 1812 C CA . ASP A 1 229 ? 10.536 -2.186 7.964 1.00 88.81 229 ASP A CA 1
ATOM 1813 C C . ASP A 1 229 ? 9.181 -2.845 8.211 1.00 88.81 229 ASP A C 1
ATOM 1815 O O . ASP A 1 229 ? 8.474 -3.205 7.267 1.00 88.81 229 ASP A O 1
ATOM 1819 N N . ARG A 1 230 ? 8.860 -3.098 9.477 1.00 95.94 230 ARG A N 1
ATOM 1820 C CA . ARG A 1 230 ? 7.608 -3.738 9.886 1.00 95.94 230 ARG A CA 1
ATOM 1821 C C . ARG A 1 230 ? 6.903 -2.779 10.812 1.00 95.94 230 ARG A C 1
ATOM 1823 O O . ARG A 1 230 ? 7.377 -2.533 11.918 1.00 95.94 230 ARG A O 1
ATOM 1830 N N . ILE A 1 231 ? 5.782 -2.265 10.338 1.00 97.12 231 ILE A N 1
ATOM 1831 C CA . ILE A 1 231 ? 5.006 -1.258 11.042 1.00 97.12 231 ILE A CA 1
ATOM 1832 C C . ILE A 1 231 ? 3.617 -1.825 11.292 1.00 97.12 231 ILE A C 1
ATOM 1834 O O . ILE A 1 231 ? 2.986 -2.368 10.382 1.00 97.12 231 ILE A O 1
ATOM 1838 N N . ASP A 1 232 ? 3.158 -1.694 12.532 1.00 97.75 232 ASP A N 1
ATOM 1839 C CA . ASP A 1 232 ? 1.785 -1.999 12.907 1.00 97.75 232 ASP A CA 1
ATOM 1840 C C . ASP A 1 232 ? 0.907 -0.785 12.610 1.00 97.75 232 ASP A C 1
ATOM 1842 O O . ASP A 1 232 ? 1.173 0.321 13.082 1.00 97.75 232 ASP A O 1
ATOM 1846 N N . VAL A 1 233 ? -0.141 -0.990 11.817 1.00 97.00 233 VAL A N 1
ATOM 1847 C CA . VAL A 1 233 ? -1.081 0.055 11.412 1.00 97.00 233 VAL A CA 1
ATOM 1848 C C . VAL A 1 233 ? -2.505 -0.384 11.723 1.00 97.00 233 VAL A C 1
ATOM 1850 O O . VAL A 1 233 ? -2.866 -1.542 11.518 1.00 97.00 233 VAL A O 1
ATOM 1853 N N . GLU A 1 234 ? -3.333 0.534 12.219 1.00 96.12 234 GLU A N 1
ATOM 1854 C CA . GLU A 1 234 ? -4.759 0.264 12.420 1.00 96.12 234 GLU A CA 1
ATOM 1855 C C . GLU A 1 234 ? -5.454 0.000 11.081 1.00 96.12 234 GLU A C 1
ATOM 1857 O O . GLU A 1 234 ? -5.227 0.703 10.089 1.00 96.12 234 GLU A O 1
ATOM 1862 N N . ARG A 1 235 ? -6.363 -0.978 11.054 1.00 94.56 235 ARG A N 1
ATOM 1863 C CA . ARG A 1 235 ? -7.027 -1.415 9.819 1.00 94.56 235 ARG A CA 1
ATOM 1864 C C . ARG A 1 235 ? -7.783 -0.286 9.111 1.00 94.56 235 ARG A C 1
ATOM 1866 O O . ARG A 1 235 ? -7.857 -0.281 7.886 1.00 94.56 235 ARG A O 1
ATOM 1873 N N . LYS A 1 236 ? -8.277 0.707 9.859 1.00 93.75 236 LYS A N 1
ATOM 1874 C CA . LYS A 1 236 ? -8.982 1.886 9.324 1.00 93.75 236 LYS A CA 1
ATOM 1875 C C . LYS A 1 236 ? -8.136 2.766 8.392 1.00 93.75 236 LYS A C 1
ATOM 1877 O O . LYS A 1 236 ? -8.700 3.520 7.608 1.00 93.75 236 LYS A O 1
ATOM 1882 N N . PHE A 1 237 ? -6.805 2.684 8.466 1.00 95.75 237 PHE A N 1
ATOM 1883 C CA . PHE A 1 237 ? -5.901 3.417 7.570 1.00 95.75 237 PHE A CA 1
ATOM 1884 C C . PHE A 1 237 ? -5.594 2.657 6.273 1.00 95.75 237 PHE A C 1
ATOM 1886 O O . PHE A 1 237 ? -4.912 3.189 5.394 1.00 95.75 237 PHE A O 1
ATOM 1893 N N . VAL A 1 238 ? -6.098 1.428 6.120 1.00 95.69 238 VAL A N 1
ATOM 1894 C CA . VAL A 1 238 ? -6.042 0.697 4.853 1.00 95.69 238 VAL A CA 1
ATOM 1895 C C . VAL A 1 238 ? -7.099 1.248 3.914 1.00 95.69 238 VAL A C 1
ATOM 1897 O O . VAL A 1 238 ? -8.300 1.116 4.140 1.00 95.69 238 VAL A O 1
ATOM 1900 N N . ILE A 1 239 ? -6.637 1.845 2.827 1.00 94.62 239 ILE A N 1
ATOM 1901 C CA . ILE A 1 239 ? -7.484 2.598 1.908 1.00 94.62 239 ILE A CA 1
ATOM 1902 C C . ILE A 1 239 ? -7.992 1.707 0.777 1.00 94.62 239 ILE A C 1
ATOM 1904 O O . ILE A 1 239 ? -9.118 1.858 0.308 1.00 94.62 239 ILE A O 1
ATOM 1908 N N . PHE A 1 240 ? -7.140 0.795 0.304 1.00 93.62 240 PHE A N 1
ATOM 1909 C CA . PHE A 1 240 ? -7.409 0.012 -0.895 1.00 93.62 240 PHE A CA 1
ATOM 1910 C C . PHE A 1 240 ? -6.629 -1.306 -0.890 1.00 93.62 240 PHE A C 1
ATOM 1912 O O . PHE A 1 240 ? -5.466 -1.337 -0.497 1.00 93.62 240 PHE A O 1
ATOM 1919 N N . VAL A 1 241 ? -7.248 -2.392 -1.356 1.00 93.81 241 VAL A N 1
ATOM 1920 C CA . VAL A 1 241 ? -6.560 -3.663 -1.636 1.00 93.81 241 VAL A CA 1
ATOM 1921 C C . VAL A 1 241 ? -6.129 -3.636 -3.096 1.00 93.81 241 VAL A C 1
ATOM 1923 O O . VAL A 1 241 ? -6.971 -3.487 -3.980 1.00 93.81 241 VAL A O 1
ATOM 1926 N N . CYS A 1 242 ? -4.830 -3.758 -3.357 1.00 92.69 242 CYS A N 1
ATOM 1927 C CA . CYS A 1 242 ? -4.272 -3.576 -4.691 1.00 92.69 242 CYS A CA 1
ATOM 1928 C C . CYS A 1 242 ? -3.622 -4.846 -5.236 1.00 92.69 242 CYS A C 1
ATOM 1930 O O . CYS A 1 242 ? -3.406 -5.838 -4.540 1.00 92.69 242 CYS A O 1
ATOM 1932 N N . LEU A 1 243 ? -3.287 -4.794 -6.521 1.00 92.50 243 LEU A N 1
ATOM 1933 C CA . LEU A 1 243 ? -2.464 -5.813 -7.152 1.00 92.50 243 LEU A CA 1
ATOM 1934 C C . LEU A 1 243 ? -1.023 -5.761 -6.640 1.00 92.50 243 LEU A C 1
ATOM 1936 O O . LEU A 1 243 ? -0.548 -4.680 -6.276 1.00 92.50 243 LEU A O 1
ATOM 1940 N N . PRO A 1 244 ? -0.300 -6.894 -6.686 1.00 95.25 244 PRO A N 1
ATOM 1941 C CA . PRO A 1 244 ? 1.136 -6.893 -6.474 1.00 95.25 244 PRO A CA 1
ATOM 1942 C C . PRO A 1 244 ? 1.826 -5.948 -7.471 1.00 95.25 244 PRO A C 1
ATOM 1944 O O . PRO A 1 244 ? 1.526 -6.002 -8.670 1.00 95.25 244 PRO A O 1
ATOM 1947 N N . PRO A 1 245 ? 2.760 -5.101 -7.015 1.00 95.75 245 PRO A N 1
ATOM 1948 C CA . PRO A 1 245 ? 3.589 -4.320 -7.911 1.00 95.75 245 PRO A CA 1
ATOM 1949 C C . PRO A 1 245 ? 4.528 -5.255 -8.685 1.00 95.75 245 PRO A C 1
ATOM 1951 O O . PRO A 1 245 ? 4.979 -6.283 -8.175 1.00 95.75 245 PRO A O 1
ATOM 1954 N N . TYR A 1 246 ? 4.825 -4.903 -9.931 1.00 95.38 246 TYR A N 1
ATOM 1955 C CA . TYR A 1 246 ? 5.692 -5.692 -10.807 1.00 95.38 246 TYR A CA 1
ATOM 1956 C C . TYR A 1 246 ? 7.085 -5.070 -10.894 1.00 95.38 246 TYR A C 1
ATOM 1958 O O . TYR A 1 246 ? 7.245 -3.862 -10.724 1.00 95.38 246 TYR A O 1
ATOM 1966 N N . ALA A 1 247 ? 8.105 -5.888 -11.151 1.00 96.31 247 ALA A N 1
ATOM 1967 C CA . ALA A 1 247 ? 9.478 -5.408 -11.274 1.00 96.31 247 ALA A CA 1
ATOM 1968 C C . ALA A 1 247 ? 9.618 -4.411 -12.439 1.00 96.31 247 ALA A C 1
ATOM 1970 O O . ALA A 1 247 ? 9.086 -4.621 -13.532 1.00 96.31 247 ALA A O 1
ATOM 1971 N N . CYS A 1 248 ? 10.337 -3.317 -12.201 1.00 93.81 248 CYS A N 1
ATOM 1972 C CA . CYS A 1 248 ? 10.653 -2.322 -13.213 1.00 93.81 248 CYS A CA 1
ATOM 1973 C C . CYS A 1 248 ? 11.754 -2.872 -14.138 1.00 93.81 248 CYS A C 1
ATOM 1975 O O . CYS A 1 248 ? 12.811 -3.253 -13.638 1.00 93.81 248 CYS A O 1
ATOM 1977 N N . PRO A 1 249 ? 11.562 -2.889 -15.469 1.00 89.88 249 PRO A N 1
ATOM 1978 C CA . PRO A 1 249 ? 12.562 -3.433 -16.392 1.00 89.88 249 PRO A CA 1
ATOM 1979 C C . PRO A 1 249 ? 13.853 -2.600 -16.447 1.00 89.88 249 PRO A C 1
ATOM 1981 O O . PRO A 1 249 ? 14.903 -3.114 -16.807 1.00 89.88 249 PRO A O 1
ATOM 1984 N N . GLU A 1 250 ? 13.780 -1.321 -16.079 1.00 90.00 250 GLU A N 1
ATOM 1985 C CA . GLU A 1 250 ? 14.887 -0.361 -16.173 1.00 90.00 250 GLU A CA 1
ATOM 1986 C C . GLU A 1 250 ? 15.739 -0.281 -14.896 1.00 90.00 250 GLU A C 1
ATOM 1988 O O . GLU A 1 250 ? 16.675 0.513 -14.838 1.00 90.00 250 GLU A O 1
ATOM 1993 N N . GLY A 1 251 ? 15.392 -1.015 -13.833 1.00 86.44 251 GLY A N 1
ATOM 1994 C CA . GLY A 1 251 ? 15.948 -0.750 -12.511 1.00 86.44 251 GLY A CA 1
ATOM 1995 C C . GLY A 1 251 ? 16.041 -1.946 -11.590 1.00 86.44 251 GLY A C 1
ATOM 1996 O O . GLY A 1 251 ? 15.034 -2.575 -11.267 1.00 86.44 251 GLY A O 1
ATOM 1997 N N . GLU A 1 252 ? 17.241 -2.182 -11.064 1.00 88.38 252 GLU A N 1
ATOM 1998 C CA . GLU A 1 252 ? 17.452 -3.182 -10.025 1.00 88.38 252 GLU A CA 1
ATOM 1999 C C . GLU A 1 252 ? 16.632 -2.854 -8.774 1.00 88.38 252 GLU A C 1
ATOM 2001 O O . GLU A 1 252 ? 16.732 -1.768 -8.193 1.00 88.38 252 GLU A O 1
ATOM 2006 N N . ASN A 1 253 ? 15.831 -3.825 -8.332 1.00 91.94 253 ASN A N 1
ATOM 2007 C CA . ASN A 1 253 ? 15.007 -3.738 -7.125 1.00 91.94 253 ASN A CA 1
ATOM 2008 C C . ASN A 1 253 ? 13.988 -2.584 -7.123 1.00 91.94 253 ASN A C 1
ATOM 2010 O O . ASN A 1 253 ? 13.514 -2.188 -6.056 1.00 91.94 253 ASN A O 1
ATOM 2014 N N . MET A 1 25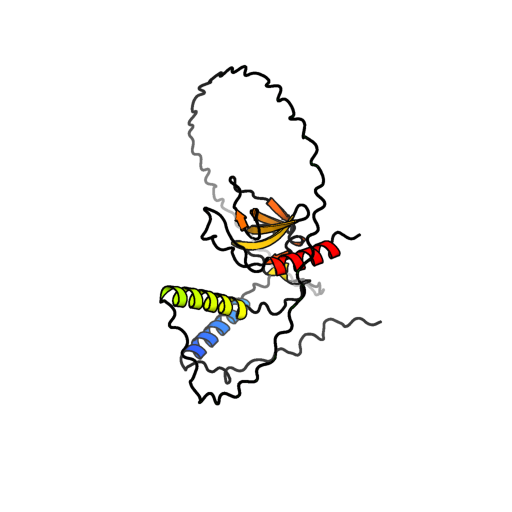4 ? 13.644 -2.047 -8.295 1.00 95.81 254 MET A N 1
ATOM 2015 C CA . MET A 1 254 ? 12.544 -1.101 -8.450 1.00 95.81 254 MET A CA 1
ATOM 2016 C C . MET A 1 254 ? 11.283 -1.828 -8.897 1.00 95.81 254 MET A C 1
ATOM 2018 O O . MET A 1 254 ? 11.332 -2.799 -9.647 1.00 95.81 254 MET A O 1
ATOM 2022 N N . TYR A 1 255 ? 10.143 -1.325 -8.452 1.00 96.62 255 TYR A N 1
ATOM 2023 C CA . TYR A 1 255 ? 8.840 -1.897 -8.724 1.00 96.62 255 TYR A CA 1
ATOM 2024 C C . TYR A 1 255 ? 7.882 -0.803 -9.165 1.00 96.62 255 TYR A C 1
ATOM 2026 O O . TYR A 1 255 ? 7.983 0.342 -8.726 1.00 96.62 255 TYR A O 1
ATOM 2034 N N . VAL A 1 256 ? 6.951 -1.153 -10.039 1.00 96.38 256 VAL A N 1
ATOM 2035 C CA . VAL A 1 256 ? 5.920 -0.253 -10.541 1.00 96.38 256 VAL A CA 1
ATOM 2036 C C . VAL A 1 256 ? 4.572 -0.758 -10.059 1.00 96.38 256 VAL A C 1
ATOM 2038 O O . VAL A 1 256 ? 4.253 -1.944 -10.170 1.00 96.38 256 VAL A O 1
ATOM 2041 N N . LEU A 1 257 ? 3.789 0.159 -9.503 1.00 95.12 257 LEU A N 1
ATOM 2042 C CA . LEU A 1 257 ? 2.434 -0.113 -9.054 1.00 95.12 257 LEU A CA 1
ATOM 2043 C C . LEU A 1 257 ? 1.451 0.345 -10.144 1.00 95.12 257 LEU A C 1
ATOM 2045 O O . LEU A 1 257 ? 1.488 1.516 -10.530 1.00 95.12 257 LEU A O 1
ATOM 2049 N N . PRO A 1 258 ? 0.581 -0.534 -10.667 1.00 92.31 258 PRO A N 1
ATOM 2050 C CA . PRO A 1 258 ? -0.416 -0.129 -11.650 1.00 92.31 258 PRO A CA 1
ATOM 2051 C C . PRO A 1 258 ? -1.501 0.753 -11.011 1.00 92.31 258 PRO A C 1
ATOM 2053 O O . PRO A 1 258 ? -1.858 0.571 -9.849 1.00 92.31 258 PRO A O 1
ATOM 2056 N N . GLY A 1 259 ? -2.063 1.686 -11.787 1.00 91.88 259 GLY A N 1
ATOM 2057 C CA . GLY A 1 259 ? -3.229 2.474 -11.364 1.00 91.88 259 GLY A CA 1
ATOM 2058 C C . GLY A 1 259 ? -2.952 3.525 -10.283 1.00 91.88 259 GLY A C 1
ATOM 2059 O O . GLY A 1 259 ? -3.848 3.859 -9.512 1.00 91.88 259 GLY A O 1
ATOM 2060 N N . THR A 1 260 ? -1.734 4.065 -10.213 1.00 94.12 260 THR A N 1
ATOM 2061 C CA . THR A 1 260 ? -1.338 5.073 -9.211 1.00 94.12 260 THR A CA 1
ATOM 2062 C C . THR A 1 260 ? -2.208 6.328 -9.214 1.00 94.12 260 THR A C 1
ATOM 2064 O O . THR A 1 260 ? -2.483 6.865 -8.146 1.00 94.12 260 THR A O 1
ATOM 2067 N N . ASP A 1 261 ? -2.678 6.783 -10.378 1.00 93.94 261 ASP A N 1
ATOM 2068 C CA . ASP A 1 261 ? -3.539 7.971 -10.472 1.00 93.94 261 ASP A CA 1
ATOM 2069 C C . ASP A 1 261 ? -4.902 7.726 -9.811 1.00 93.94 261 ASP A C 1
ATOM 2071 O O . ASP A 1 261 ? -5.412 8.567 -9.073 1.00 93.94 261 ASP A O 1
ATOM 2075 N N . TYR A 1 262 ? -5.455 6.526 -9.998 1.00 93.44 262 TYR A N 1
ATOM 2076 C CA . TYR A 1 262 ? -6.682 6.107 -9.328 1.00 93.44 262 TYR A CA 1
ATOM 2077 C C . TYR A 1 262 ? -6.486 6.013 -7.810 1.00 93.44 262 TYR A C 1
ATOM 2079 O O . TYR A 1 262 ? -7.282 6.559 -7.048 1.00 93.44 262 TYR A O 1
ATOM 2087 N N . ILE A 1 263 ? -5.383 5.401 -7.366 1.00 94.44 263 ILE A N 1
ATOM 2088 C CA . ILE A 1 263 ? -5.023 5.312 -5.943 1.00 94.44 263 ILE A CA 1
ATOM 2089 C C . ILE A 1 263 ? -4.882 6.708 -5.324 1.00 94.44 263 ILE A C 1
ATOM 2091 O O . ILE A 1 263 ? -5.374 6.947 -4.223 1.00 94.44 263 ILE A O 1
ATOM 2095 N N . LYS A 1 264 ? -4.267 7.651 -6.044 1.00 95.44 264 LYS A N 1
ATOM 2096 C CA . LYS A 1 264 ?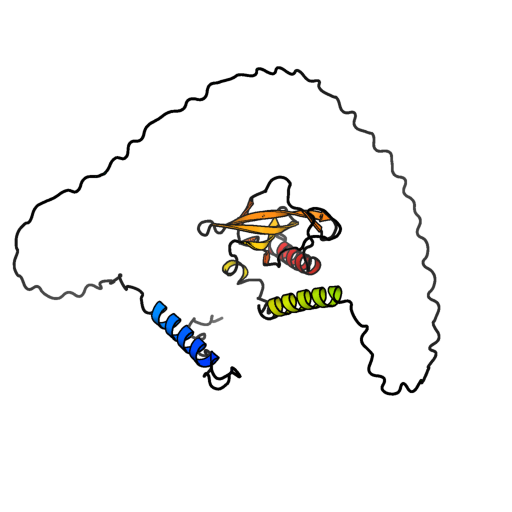 -4.122 9.039 -5.601 1.00 95.44 264 LYS A CA 1
ATOM 2097 C C . LYS A 1 264 ? -5.480 9.714 -5.394 1.00 95.44 264 LYS A C 1
ATOM 2099 O O . LYS A 1 264 ? -5.662 10.398 -4.392 1.00 95.44 264 LYS A O 1
ATOM 2104 N N . ASN A 1 265 ? -6.443 9.489 -6.284 1.00 95.38 265 ASN A N 1
ATOM 2105 C CA . ASN A 1 265 ? -7.794 10.034 -6.130 1.00 95.38 265 ASN A CA 1
ATOM 2106 C C . ASN A 1 265 ? -8.519 9.441 -4.912 1.00 95.38 265 ASN A C 1
ATOM 2108 O O . ASN A 1 265 ? -9.137 10.183 -4.149 1.00 95.38 265 ASN A O 1
ATOM 2112 N N . ILE A 1 266 ? -8.391 8.127 -4.681 1.00 94.19 266 ILE A N 1
ATOM 2113 C CA . ILE A 1 266 ? -8.913 7.474 -3.468 1.00 94.19 266 ILE A CA 1
ATOM 2114 C C . ILE A 1 266 ? -8.264 8.087 -2.219 1.00 94.19 266 ILE A C 1
ATOM 2116 O O . ILE A 1 266 ? -8.956 8.371 -1.242 1.00 94.19 266 ILE A O 1
ATOM 2120 N N . TYR A 1 267 ? -6.951 8.320 -2.253 1.00 95.56 267 TYR A N 1
ATOM 2121 C CA . TYR A 1 267 ? -6.223 8.922 -1.142 1.00 95.56 267 TYR A CA 1
ATOM 2122 C C . TYR A 1 267 ? -6.707 10.338 -0.818 1.00 95.56 267 TYR A C 1
ATOM 2124 O O . TYR A 1 267 ? -6.929 10.645 0.348 1.00 95.56 267 TYR A O 1
ATOM 2132 N N . ILE A 1 268 ? -6.932 11.183 -1.827 1.00 95.69 268 ILE A N 1
ATOM 2133 C CA . ILE A 1 268 ? -7.466 12.541 -1.632 1.00 95.69 268 ILE A CA 1
ATOM 2134 C C . ILE A 1 268 ? -8.855 12.484 -0.980 1.00 95.69 268 ILE A C 1
ATOM 2136 O O . ILE A 1 268 ? -9.119 13.204 -0.019 1.00 95.69 268 ILE A O 1
ATOM 2140 N N . ALA A 1 269 ? -9.730 11.587 -1.446 1.00 94.31 269 ALA A N 1
ATOM 2141 C CA . ALA A 1 269 ? -11.043 11.388 -0.832 1.00 94.31 269 ALA A CA 1
ATOM 2142 C C . ALA A 1 269 ? -10.931 10.919 0.631 1.00 94.31 269 ALA A C 1
ATOM 2144 O O . ALA A 1 269 ? -11.652 11.412 1.499 1.00 94.31 269 ALA A O 1
ATOM 2145 N N . PHE A 1 270 ? -9.994 10.010 0.919 1.00 94.19 270 PHE A N 1
ATOM 2146 C CA . PHE A 1 270 ? -9.684 9.571 2.279 1.00 94.19 270 PHE A CA 1
ATOM 2147 C C . PHE A 1 270 ? -9.188 10.736 3.146 1.00 94.19 270 PHE A C 1
ATOM 2149 O O . PHE A 1 270 ? -9.675 10.920 4.259 1.00 94.19 270 PHE A O 1
ATOM 2156 N N . GLN A 1 271 ? -8.271 11.561 2.637 1.00 95.06 271 GLN A N 1
ATOM 2157 C CA . GLN A 1 271 ? -7.755 12.712 3.372 1.00 95.06 271 GLN A CA 1
ATOM 2158 C C . GLN A 1 271 ? -8.870 13.688 3.752 1.00 95.06 271 GLN A C 1
ATOM 2160 O O . GLN A 1 271 ? -8.985 14.055 4.921 1.00 95.06 271 GLN A O 1
ATOM 2165 N N . ASN A 1 272 ? -9.733 14.024 2.791 1.00 93.81 272 ASN A N 1
ATOM 2166 C CA . ASN A 1 272 ? -10.858 14.932 3.009 1.00 93.81 272 ASN A CA 1
ATOM 2167 C C . ASN A 1 272 ? -11.834 14.410 4.075 1.00 93.81 272 ASN A C 1
ATOM 2169 O O . ASN A 1 272 ? -12.405 15.184 4.836 1.00 93.81 272 ASN A O 1
ATOM 2173 N N . LYS A 1 273 ? -12.013 13.087 4.151 1.00 90.88 273 LYS A N 1
ATOM 2174 C CA . LYS A 1 273 ? -12.911 12.448 5.119 1.00 90.88 273 LYS A CA 1
ATOM 2175 C C . LYS A 1 273 ? -12.358 12.448 6.547 1.00 90.88 273 LYS A C 1
ATOM 2177 O O . LYS A 1 273 ? -13.133 12.586 7.488 1.00 90.88 273 LYS A O 1
ATOM 2182 N N . TYR A 1 274 ? -11.050 12.254 6.719 1.00 90.38 274 TYR A N 1
ATOM 2183 C CA . TYR A 1 274 ? -10.453 12.013 8.040 1.00 90.38 274 TYR A CA 1
ATOM 2184 C C . TYR A 1 274 ? -9.668 13.195 8.623 1.00 90.38 274 TYR A C 1
ATOM 2186 O O . TYR A 1 274 ? -9.461 13.211 9.834 1.00 90.38 274 TYR A O 1
ATOM 2194 N N . PHE A 1 275 ? -9.231 14.165 7.812 1.00 87.81 275 PHE A N 1
ATOM 2195 C CA . PHE A 1 275 ? -8.313 15.223 8.261 1.00 87.81 275 PHE A CA 1
ATOM 2196 C C . PHE A 1 275 ? -8.827 16.660 8.083 1.00 87.81 275 PHE A C 1
ATOM 2198 O O . PHE A 1 275 ? -8.179 17.576 8.575 1.00 87.81 275 PHE A O 1
ATOM 2205 N N . THR A 1 276 ? -9.964 16.892 7.421 1.00 84.75 276 THR A N 1
ATOM 2206 C CA . THR A 1 276 ? -10.490 18.252 7.159 1.00 84.75 276 THR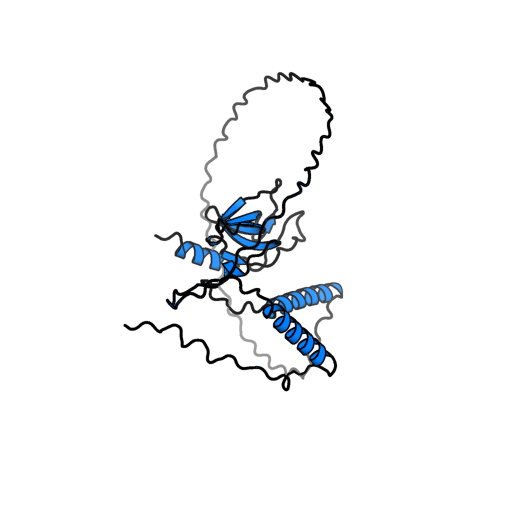 A CA 1
ATOM 2207 C C . THR A 1 276 ? -11.481 18.732 8.232 1.00 84.75 276 THR A C 1
ATOM 2209 O O . THR A 1 276 ? -12.527 19.283 7.900 1.00 84.75 276 THR A O 1
ATOM 2212 N N . GLN A 1 277 ? -11.181 18.496 9.514 1.00 57.97 277 GLN A N 1
ATOM 2213 C CA . GLN A 1 277 ? -11.976 19.041 10.630 1.00 57.97 277 GLN A CA 1
ATOM 2214 C C . GLN A 1 277 ? -11.594 20.481 10.966 1.00 57.97 277 GLN A C 1
ATOM 2216 O O . GLN A 1 277 ? -10.387 20.803 10.885 1.00 57.97 277 GLN A O 1
#

Organism: Mytilus edulis (NCBI:txid6550)

Foldseek 3Di:
DDDDDPPPPPDPPDPPDPPPDPDDPPVSVVVVVVVVVVVVVVPDDPDPDDPDDDDDDDDDDDDDDDDDDDDDDDDDDDDDDDDDDDDDDDDPDDDPDDDDPDDDDDDDDDDDDDDDDDDDDDDDDDDDDDPDPDPDPDPPPPDDDPVVVVVVVVVVVVVCVVVVVPPPVPPQPDPPLPPDDAQFWFWFDDPNDIWIWGFHAADPVQQKTWTFTWDDPDDQKTAGDPDGDIDIDHPLRTQDGADDWDDDPVDDRITGGPPVVVVVVSVVVVCCVPPVD

pLDDT: mean 70.24, std 21.04, range [37.78, 98.19]

Radius of gyration: 34.93 Å; chains: 1; bounding box: 82×82×100 Å